Protein AF-A0A920HPA6-F1 (afdb_monomer_lite)

Radius of gyration: 23.69 Å; chains: 1; bounding box: 58×30×72 Å

Foldseek 3Di:
DVVPLVDDVVVVVVCVVPVPVVVVVVVVVVVVVVVQQVLQPQVNALVVLQVQLVQLCVQLSVCVVVVNPVSVVRSNVSNVVSVVVSCVVCVLQVHDVVCSRCVSPPPPDPPPPDDDPFADFAADALLVVLVLLLPWQEEEEEEAQLCVVLVQLLLVVLLVVLSVVSNHHYAYEYRQPGHRYGCPVVVSNVVSVNDPVRYDYLVVCQVVLLVGQEYEYQHDALQQACCLDPPPPQPRPVNHHNPNLNYQAYEYEEQDQAHDSSRDGGSSSRDPRYYYHHDRRNVSSVSNSVVSVD

pLDDT: mean 84.19, std 14.72, range [33.59, 97.94]

Sequence (294 aa):
MLVFVLIDPVFFNFLDNQPTLFLCIFIFTILVGLGFAYNWYGDMLAVISLLNSLSGIAAAFAGLLLLNNVLIVAGSLVGASGLILTVIMAKAMNRTIGNILFVGYASSSSSTASGKDQGEVKPINTEDAFLILENASSVLIVPGYGMAVAQAQHVVRELGELMEENGTNVKYGIHPVAGRMPGHMNVLLAEANVSYDLLLEPEDINPAMDTYDVAIVIGANDVVNPSATEEPGSPIYGMPIIEVHNAKTVFVLKRSMSSGFAGVQNPLFFKDNTRMLFGDAKESISGVVSEFKD

Structure (mmCIF, N/CA/C/O backbone):
data_AF-A0A920HPA6-F1
#
_entry.id   AF-A0A920HPA6-F1
#
loop_
_atom_site.group_PDB
_atom_site.id
_atom_site.type_symbol
_atom_site.label_atom_id
_atom_site.label_alt_id
_atom_site.label_comp_id
_atom_site.label_asym_id
_atom_site.label_entity_id
_atom_site.label_seq_id
_atom_site.pdbx_PDB_ins_code
_atom_site.Cartn_x
_atom_site.Cartn_y
_atom_site.Cartn_z
_atom_site.occupancy
_atom_site.B_iso_or_equiv
_atom_site.auth_seq_id
_atom_site.auth_comp_id
_atom_site.auth_asym_id
_atom_site.auth_atom_id
_atom_site.pdbx_PDB_model_num
ATOM 1 N N . MET A 1 1 ? 14.246 1.968 -31.110 1.00 47.62 1 MET A N 1
ATOM 2 C CA . MET A 1 1 ? 15.609 1.492 -30.778 1.00 47.62 1 MET A CA 1
ATOM 3 C C . MET A 1 1 ? 15.745 -0.038 -30.834 1.00 47.62 1 MET A C 1
ATOM 5 O O . MET A 1 1 ? 16.785 -0.509 -31.265 1.00 47.62 1 MET A O 1
ATOM 9 N N . LEU A 1 2 ? 14.694 -0.811 -30.510 1.00 33.59 2 LEU A N 1
ATOM 10 C CA . LEU A 1 2 ? 14.707 -2.290 -30.458 1.00 33.59 2 LEU A CA 1
ATOM 11 C C . LEU A 1 2 ? 14.808 -3.025 -31.819 1.00 33.59 2 LEU A C 1
ATOM 13 O O . LEU A 1 2 ? 15.142 -4.200 -31.844 1.00 33.59 2 LEU A O 1
ATOM 17 N N . VAL A 1 3 ? 14.578 -2.344 -32.949 1.00 38.62 3 VAL A N 1
ATOM 18 C CA . VAL A 1 3 ? 14.693 -2.932 -34.308 1.00 38.62 3 VAL A CA 1
ATOM 19 C C . VAL A 1 3 ? 15.967 -2.476 -35.043 1.00 38.62 3 VAL A C 1
ATOM 21 O O . VAL A 1 3 ? 16.320 -3.029 -36.075 1.00 38.62 3 VAL A O 1
ATOM 24 N N . PHE A 1 4 ? 16.710 -1.505 -34.499 1.00 44.12 4 PHE A N 1
ATOM 25 C CA . PHE A 1 4 ? 17.849 -0.892 -35.201 1.00 44.12 4 PHE A CA 1
ATOM 26 C C . PHE A 1 4 ? 19.221 -1.475 -34.832 1.00 44.12 4 PHE A C 1
ATOM 28 O O . PHE A 1 4 ? 20.170 -1.284 -35.578 1.00 44.12 4 PHE A O 1
ATOM 35 N N . VAL A 1 5 ? 19.340 -2.199 -33.715 1.00 46.28 5 VAL A N 1
ATOM 36 C CA . VAL A 1 5 ? 20.636 -2.718 -33.220 1.00 46.28 5 VAL A CA 1
ATOM 37 C C . VAL A 1 5 ? 20.946 -4.133 -33.737 1.00 46.28 5 VAL A C 1
ATOM 39 O O . VAL A 1 5 ? 22.062 -4.615 -33.594 1.00 46.28 5 VAL A O 1
ATOM 42 N N . LEU A 1 6 ? 20.000 -4.777 -34.433 1.00 44.66 6 LEU A N 1
ATOM 43 C CA . LEU A 1 6 ? 20.288 -5.967 -35.250 1.00 44.66 6 LEU A CA 1
ATOM 44 C C . LEU A 1 6 ? 20.877 -5.614 -36.629 1.00 44.66 6 LEU A C 1
ATOM 46 O O . LEU A 1 6 ? 21.139 -6.510 -37.429 1.00 44.66 6 LEU A O 1
ATOM 50 N N . ILE A 1 7 ? 21.084 -4.326 -36.920 1.00 49.97 7 ILE A N 1
ATOM 51 C CA . ILE A 1 7 ? 21.600 -3.858 -38.204 1.00 49.97 7 ILE A CA 1
ATOM 52 C C . ILE A 1 7 ? 23.111 -3.670 -38.085 1.00 49.97 7 ILE A C 1
ATOM 54 O O . ILE A 1 7 ? 23.584 -2.644 -37.612 1.00 49.97 7 ILE A O 1
ATOM 58 N N . ASP A 1 8 ? 23.811 -4.714 -38.522 1.00 52.56 8 ASP A N 1
ATOM 59 C CA . ASP A 1 8 ? 25.020 -4.677 -39.347 1.00 52.56 8 ASP A CA 1
ATOM 60 C C . ASP A 1 8 ? 26.207 -3.812 -38.841 1.00 52.56 8 ASP A C 1
ATOM 62 O O . ASP A 1 8 ? 26.084 -2.587 -38.752 1.00 52.56 8 ASP A O 1
ATOM 66 N N . PRO A 1 9 ? 27.415 -4.372 -38.595 1.00 56.62 9 PRO A N 1
ATOM 67 C CA . PRO A 1 9 ? 28.629 -3.587 -38.312 1.00 56.62 9 PRO A CA 1
ATOM 68 C C . PRO A 1 9 ? 28.898 -2.448 -39.320 1.00 56.62 9 PRO A C 1
ATOM 70 O O . PRO A 1 9 ? 29.608 -1.494 -39.003 1.00 56.62 9 PRO A O 1
ATOM 73 N N . VAL A 1 10 ? 28.292 -2.493 -40.509 1.00 57.16 10 VAL A N 1
ATOM 74 C CA . VAL A 1 10 ? 28.285 -1.414 -41.508 1.00 57.16 10 VAL A CA 1
ATOM 75 C C . VAL A 1 10 ? 27.611 -0.120 -41.012 1.00 57.16 10 VAL A C 1
ATOM 77 O O . VAL A 1 10 ? 28.114 0.966 -41.296 1.00 57.16 10 VAL A O 1
ATOM 80 N N . PHE A 1 11 ? 26.520 -0.186 -40.240 1.00 61.91 11 PHE A N 1
ATOM 81 C CA . PHE A 1 11 ? 25.804 1.009 -39.762 1.00 61.91 11 PHE A CA 1
ATOM 82 C C . PHE A 1 11 ? 26.586 1.764 -38.678 1.00 61.91 11 PHE A C 1
ATOM 84 O O . PHE A 1 11 ? 26.615 2.995 -38.665 1.00 61.91 11 PHE A O 1
ATOM 91 N N . PHE A 1 12 ? 27.287 1.035 -37.806 1.00 59.28 12 PHE A N 1
ATOM 92 C CA . PHE A 1 12 ? 28.142 1.638 -36.781 1.00 59.28 12 PHE A CA 1
ATOM 93 C C . PHE A 1 12 ? 29.362 2.334 -37.409 1.00 59.28 12 PHE A C 1
ATOM 95 O O . PHE A 1 12 ? 29.662 3.476 -37.072 1.00 59.28 12 PHE A O 1
ATOM 102 N N . ASN A 1 13 ? 29.992 1.700 -38.408 1.00 59.31 13 ASN A N 1
ATOM 103 C CA . ASN A 1 13 ? 31.077 2.306 -39.194 1.00 59.31 13 ASN A CA 1
ATOM 104 C C . ASN A 1 13 ? 30.614 3.521 -40.026 1.00 59.31 13 ASN A C 1
ATOM 106 O O . ASN A 1 13 ? 31.397 4.433 -40.292 1.00 59.31 13 ASN A O 1
ATOM 110 N N . PHE A 1 14 ? 29.346 3.557 -40.445 1.00 63.56 14 PHE A N 1
ATOM 111 C CA . PHE A 1 14 ? 28.762 4.707 -41.141 1.00 63.56 14 PHE A CA 1
ATOM 112 C C . PHE A 1 14 ? 28.548 5.909 -40.205 1.00 63.56 14 PHE A C 1
ATOM 114 O O . PHE A 1 14 ? 28.829 7.042 -40.594 1.00 63.56 14 PHE A O 1
ATOM 121 N N . LEU A 1 15 ? 28.099 5.670 -38.967 1.00 59.81 15 LEU A N 1
ATOM 122 C CA . LEU A 1 15 ? 27.922 6.712 -37.948 1.00 59.81 15 LEU A CA 1
ATOM 123 C C . LEU A 1 15 ? 29.251 7.303 -37.464 1.00 59.81 15 LEU A C 1
ATOM 125 O O . LEU A 1 15 ? 29.335 8.515 -37.278 1.00 59.81 15 LEU A O 1
ATOM 129 N N . ASP A 1 16 ? 30.286 6.475 -37.316 1.00 62.94 16 ASP A N 1
ATOM 130 C CA . ASP A 1 16 ? 31.625 6.917 -36.894 1.00 62.94 16 ASP A CA 1
ATOM 131 C C . ASP A 1 16 ? 32.267 7.872 -37.923 1.00 62.94 16 ASP A C 1
ATOM 133 O O . ASP A 1 16 ? 32.947 8.837 -37.579 1.00 62.94 16 ASP A O 1
ATOM 137 N N . ASN A 1 17 ? 31.943 7.686 -39.207 1.00 65.38 17 ASN A N 1
ATOM 138 C CA . ASN A 1 17 ? 32.372 8.568 -40.295 1.00 65.38 17 ASN A CA 1
ATOM 139 C C . ASN A 1 17 ? 31.532 9.858 -40.440 1.00 65.38 17 ASN A C 1
ATOM 141 O O . ASN A 1 17 ? 31.858 10.699 -41.279 1.00 65.38 17 ASN A O 1
ATOM 145 N N . GLN A 1 18 ? 30.451 10.034 -39.669 1.00 78.56 18 GLN A N 1
ATOM 146 C CA . GLN A 1 18 ? 29.544 11.192 -39.742 1.00 78.56 18 GLN A CA 1
ATOM 147 C C . GLN A 1 18 ? 29.205 11.720 -38.331 1.00 78.56 18 GLN A C 1
ATOM 149 O O . GLN A 1 18 ? 28.083 11.536 -37.843 1.00 78.56 18 GLN A O 1
ATOM 154 N N . PRO A 1 19 ? 30.138 12.433 -37.665 1.00 76.88 19 PRO A N 1
ATOM 155 C CA . PRO A 1 19 ? 29.980 12.866 -36.270 1.00 76.88 19 PRO A CA 1
ATOM 156 C C . PRO A 1 19 ? 28.791 13.816 -36.056 1.00 76.88 19 PRO A C 1
ATOM 158 O O . PRO A 1 19 ? 28.193 13.848 -34.981 1.00 76.88 19 PRO A O 1
ATOM 161 N N . THR A 1 20 ? 28.404 14.567 -37.089 1.00 82.50 20 THR A N 1
ATOM 162 C CA . THR A 1 20 ? 27.217 15.432 -37.079 1.00 82.50 20 THR A CA 1
ATOM 163 C C . THR A 1 20 ? 25.922 14.630 -36.969 1.00 82.50 20 THR A C 1
ATOM 165 O O . THR A 1 20 ? 25.042 15.000 -36.196 1.00 82.50 20 THR A O 1
ATOM 168 N N . LEU A 1 21 ? 25.811 13.506 -37.682 1.00 80.31 21 LEU A N 1
ATOM 169 C CA . LEU A 1 21 ? 24.621 12.655 -37.666 1.00 80.31 21 LEU A CA 1
ATOM 170 C C . LEU A 1 21 ? 24.483 11.919 -36.326 1.00 80.31 21 LEU A C 1
ATOM 172 O O . LEU A 1 21 ? 23.384 11.861 -35.771 1.00 80.31 21 LEU A O 1
ATOM 176 N N . PHE A 1 22 ? 25.600 11.452 -35.759 1.00 78.44 22 PHE A N 1
ATOM 177 C CA . PHE A 1 22 ? 25.640 10.905 -34.400 1.00 78.44 22 PHE A CA 1
ATOM 178 C C . PHE A 1 22 ? 25.151 11.926 -33.359 1.00 78.44 22 PHE A C 1
ATOM 180 O O . PHE A 1 22 ? 24.267 11.620 -32.556 1.00 78.44 22 PHE A O 1
ATOM 187 N N . LEU A 1 23 ? 25.662 13.161 -33.410 1.00 83.50 23 LEU A N 1
ATOM 188 C CA . LEU A 1 23 ? 25.281 14.226 -32.480 1.00 83.50 23 LEU A CA 1
ATOM 189 C C . LEU A 1 23 ? 23.800 14.620 -32.623 1.00 83.50 23 LEU A C 1
ATOM 191 O O . LEU A 1 23 ? 23.118 14.809 -31.615 1.00 83.50 23 LEU A O 1
ATOM 195 N N . CYS A 1 24 ? 23.265 14.667 -33.848 1.00 85.44 24 CYS A N 1
ATOM 196 C CA . CYS A 1 24 ? 21.837 14.893 -34.082 1.00 85.44 24 CYS A CA 1
ATOM 197 C C . CYS A 1 24 ? 20.960 13.794 -33.459 1.00 85.44 24 CYS A C 1
ATOM 199 O O . CYS A 1 24 ? 19.974 14.112 -32.794 1.00 85.44 24 CYS A O 1
ATOM 201 N N . ILE A 1 25 ? 21.319 12.516 -33.626 1.00 83.38 25 ILE A N 1
ATOM 202 C CA . ILE A 1 25 ? 20.582 11.387 -33.027 1.00 83.38 25 ILE A CA 1
ATOM 203 C C . ILE A 1 25 ? 20.666 11.426 -31.498 1.00 83.38 25 ILE A C 1
ATOM 205 O O . ILE A 1 25 ? 19.669 11.175 -30.816 1.00 83.38 25 ILE A O 1
ATOM 209 N N . PHE A 1 26 ? 21.833 11.766 -30.948 1.00 81.69 26 PHE A N 1
ATOM 210 C CA . PHE A 1 26 ? 22.033 11.874 -29.506 1.00 81.69 26 PHE A CA 1
ATOM 211 C C . PHE A 1 26 ? 21.138 12.959 -28.890 1.00 81.69 26 PHE A C 1
ATOM 213 O O . PHE A 1 26 ? 20.384 12.682 -27.956 1.00 81.69 26 PHE A O 1
ATOM 220 N N . ILE A 1 27 ? 21.138 14.165 -29.471 1.00 88.00 27 ILE A N 1
ATOM 221 C CA . ILE A 1 27 ? 20.269 15.267 -29.033 1.00 88.00 27 ILE A CA 1
ATOM 222 C C . ILE A 1 27 ? 18.794 14.886 -29.179 1.00 88.00 27 ILE A C 1
ATOM 224 O O . ILE A 1 27 ? 18.010 15.098 -28.255 1.00 88.00 27 ILE A O 1
ATOM 228 N N . PHE A 1 28 ? 18.410 14.282 -30.306 1.00 88.25 28 PHE A N 1
ATOM 229 C CA . PHE A 1 28 ? 17.039 13.828 -30.525 1.00 88.25 28 PHE A CA 1
ATOM 230 C C . PHE A 1 28 ? 16.593 12.815 -29.462 1.00 88.25 28 PHE A C 1
ATOM 232 O O . PHE A 1 28 ? 15.491 12.923 -28.932 1.00 88.25 28 PHE A O 1
ATOM 239 N N . THR A 1 29 ? 17.461 11.877 -29.082 1.00 84.94 29 THR A N 1
ATOM 240 C CA . THR A 1 29 ? 17.158 10.866 -28.057 1.00 84.94 29 THR A CA 1
ATOM 241 C C . THR A 1 29 ? 16.964 11.497 -26.678 1.00 84.94 29 THR A C 1
ATOM 243 O O . THR A 1 29 ? 16.032 11.127 -25.967 1.00 84.94 29 THR A O 1
ATOM 246 N N . ILE A 1 30 ? 17.786 12.490 -26.316 1.00 87.62 30 ILE A N 1
ATOM 247 C CA . ILE A 1 30 ? 17.612 13.252 -25.070 1.00 87.62 30 ILE A CA 1
ATOM 248 C C . ILE A 1 30 ? 16.274 13.996 -25.080 1.00 87.62 30 ILE A C 1
ATOM 250 O O . ILE A 1 30 ? 15.534 13.929 -24.102 1.00 87.62 30 ILE A O 1
ATOM 254 N N . LEU A 1 31 ? 15.933 14.667 -26.183 1.00 87.25 31 LEU A N 1
ATOM 255 C CA . LEU A 1 31 ? 14.666 15.392 -26.306 1.00 87.25 31 LEU A CA 1
ATOM 256 C C . LEU A 1 31 ? 13.456 14.459 -26.210 1.00 87.25 31 LEU A C 1
ATOM 258 O O . LEU A 1 31 ? 12.495 14.781 -25.516 1.00 87.25 31 LEU A O 1
ATOM 262 N N . VAL A 1 32 ? 13.515 13.287 -26.847 1.00 84.50 32 VAL A N 1
ATOM 263 C CA . VAL A 1 32 ? 12.477 12.254 -26.721 1.00 84.50 32 VAL A CA 1
ATOM 264 C C . VAL A 1 32 ? 12.379 11.757 -25.277 1.00 84.50 32 VAL A C 1
ATOM 266 O O . VAL A 1 32 ? 11.272 11.639 -24.760 1.00 84.50 32 VAL A O 1
ATOM 269 N N . GLY A 1 33 ? 13.507 11.520 -24.600 1.00 81.44 33 GLY A N 1
ATOM 270 C CA . GLY A 1 33 ? 13.530 11.109 -23.193 1.00 81.44 33 GLY A CA 1
ATOM 271 C C . GLY A 1 33 ? 12.920 12.153 -22.252 1.00 81.44 33 GLY A C 1
ATOM 272 O O . GLY A 1 33 ? 12.099 11.813 -21.403 1.00 81.44 33 GLY A O 1
ATOM 273 N N . LEU A 1 34 ? 13.254 13.432 -22.443 1.00 83.62 34 LEU A N 1
ATOM 274 C CA . LEU A 1 34 ? 12.671 14.542 -21.682 1.00 83.62 34 LEU A CA 1
ATOM 275 C C . LEU A 1 34 ? 11.173 14.707 -21.965 1.00 83.62 34 LEU A C 1
ATOM 277 O O . LEU A 1 34 ? 10.391 14.879 -21.032 1.00 83.62 34 LEU A O 1
ATOM 281 N N . GLY A 1 35 ? 10.760 14.607 -23.232 1.00 80.25 35 GLY A N 1
ATOM 282 C CA . GLY A 1 35 ? 9.349 14.645 -23.618 1.00 80.25 35 GLY A CA 1
ATOM 283 C C . GLY A 1 35 ? 8.550 13.488 -23.015 1.00 80.25 35 GLY A C 1
ATOM 284 O O . GLY A 1 35 ? 7.434 13.688 -22.538 1.00 80.25 35 GLY A O 1
ATOM 285 N N . PHE A 1 36 ? 9.136 12.291 -22.971 1.00 76.69 36 PHE A N 1
ATOM 286 C CA . PHE A 1 36 ? 8.528 11.122 -22.342 1.00 76.69 36 PHE A CA 1
ATOM 287 C C . PHE A 1 36 ? 8.371 11.304 -20.823 1.00 76.69 36 PHE A C 1
ATOM 289 O O . PHE A 1 36 ? 7.306 11.018 -20.282 1.00 76.69 36 PHE A O 1
ATOM 296 N N . ALA A 1 37 ? 9.385 11.847 -20.140 1.00 75.81 37 ALA A N 1
ATOM 297 C CA . ALA A 1 37 ? 9.337 12.090 -18.696 1.00 75.81 37 ALA A CA 1
ATOM 298 C C . ALA A 1 37 ? 8.350 13.204 -18.297 1.00 75.81 37 ALA A C 1
ATOM 300 O O . ALA A 1 37 ? 7.656 13.079 -17.290 1.00 75.81 37 ALA A O 1
ATOM 301 N N . TYR A 1 38 ? 8.261 14.283 -19.082 1.00 75.88 38 TYR A N 1
ATOM 302 C CA . TYR A 1 38 ? 7.411 15.436 -18.762 1.00 75.88 38 TYR A CA 1
ATOM 303 C C . TYR A 1 38 ? 5.910 15.103 -18.772 1.00 75.88 38 TYR A C 1
ATOM 305 O O . TYR A 1 38 ? 5.174 15.528 -17.884 1.00 75.88 38 TYR A O 1
ATOM 313 N N . ASN A 1 39 ? 5.451 14.310 -19.744 1.00 66.75 39 ASN A N 1
ATOM 314 C CA . ASN A 1 39 ? 4.025 14.003 -19.914 1.00 66.75 39 ASN A CA 1
ATOM 315 C C . ASN A 1 39 ? 3.464 13.019 -18.867 1.00 66.75 39 ASN A C 1
ATOM 317 O O . ASN A 1 39 ? 2.260 12.775 -18.849 1.00 66.75 39 ASN A O 1
ATOM 321 N N . TRP A 1 40 ? 4.307 12.456 -17.991 1.00 66.81 40 TRP A N 1
ATOM 322 C CA . TRP A 1 40 ? 3.947 11.327 -17.124 1.00 66.81 40 TRP A CA 1
ATOM 323 C C . TRP A 1 40 ? 3.869 11.611 -15.622 1.00 66.81 40 TRP A C 1
ATOM 325 O O . TRP A 1 40 ? 3.932 10.688 -14.810 1.00 66.81 40 TRP A O 1
ATOM 335 N N . TYR A 1 41 ? 3.675 12.874 -15.234 1.00 58.50 41 TYR A N 1
ATOM 336 C CA . TYR A 1 41 ? 3.600 13.294 -13.827 1.00 58.50 41 TYR A CA 1
ATOM 337 C C . TYR A 1 41 ? 2.518 12.558 -13.003 1.00 58.50 41 TYR A C 1
ATOM 339 O O . TYR A 1 41 ? 2.652 12.427 -11.789 1.00 58.50 41 TYR A O 1
ATOM 347 N N . GLY A 1 42 ? 1.477 12.032 -13.661 1.00 58.25 42 GLY A N 1
ATOM 348 C CA . GLY A 1 42 ? 0.493 11.134 -13.056 1.00 58.25 42 GLY A CA 1
ATOM 349 C C . GLY A 1 42 ? 1.109 9.783 -12.675 1.00 58.25 42 GLY A C 1
ATOM 350 O O . GLY A 1 42 ? 1.367 9.518 -11.509 1.00 58.25 42 GLY A O 1
ATOM 351 N N . ASP A 1 43 ? 1.370 8.892 -13.629 1.00 67.44 43 ASP A N 1
ATOM 352 C CA . ASP A 1 43 ? 1.755 7.498 -13.329 1.00 67.44 43 ASP A CA 1
ATOM 353 C C . ASP A 1 43 ? 3.258 7.305 -13.075 1.00 67.44 43 ASP A C 1
ATOM 355 O O . ASP A 1 43 ? 3.888 6.379 -13.596 1.00 67.44 43 ASP A O 1
ATOM 359 N N . MET A 1 44 ? 3.847 8.184 -12.262 1.00 72.06 44 MET A N 1
ATOM 360 C CA . MET A 1 44 ? 5.294 8.265 -12.044 1.00 72.06 44 MET A CA 1
ATOM 361 C C . MET A 1 44 ? 5.909 6.923 -11.605 1.00 72.06 44 MET A C 1
ATOM 363 O O . MET A 1 44 ? 6.999 6.569 -12.040 1.00 72.06 44 MET A O 1
ATOM 367 N N . LEU A 1 45 ? 5.189 6.128 -10.807 1.00 71.06 45 LEU A N 1
ATOM 368 C CA . LEU A 1 45 ? 5.640 4.822 -10.314 1.00 71.06 45 LEU A CA 1
ATOM 369 C C . LEU A 1 45 ? 5.908 3.816 -11.438 1.00 71.06 45 LEU A C 1
ATOM 371 O O . LEU A 1 45 ? 6.961 3.176 -11.472 1.00 71.06 45 LEU A O 1
ATOM 375 N N . ALA A 1 46 ? 4.948 3.661 -12.347 1.00 75.25 46 ALA A N 1
ATOM 376 C CA . ALA A 1 46 ? 5.061 2.683 -13.418 1.00 75.25 46 ALA A CA 1
ATOM 377 C C . ALA A 1 46 ? 6.111 3.119 -14.452 1.00 75.25 46 ALA A C 1
ATOM 379 O O . ALA A 1 46 ? 6.837 2.280 -14.984 1.00 75.25 46 ALA A O 1
ATOM 380 N N . VAL A 1 47 ? 6.268 4.432 -14.665 1.00 79.50 47 VAL A N 1
ATOM 381 C CA . VAL A 1 47 ? 7.334 4.984 -15.512 1.00 79.50 47 VAL A CA 1
ATOM 382 C C . VAL A 1 47 ? 8.715 4.768 -14.913 1.00 79.50 47 VAL A C 1
ATOM 384 O O . VAL A 1 47 ? 9.618 4.373 -15.645 1.00 79.50 47 VAL A O 1
ATOM 387 N N . ILE A 1 48 ? 8.897 4.961 -13.604 1.00 82.88 48 ILE A N 1
ATOM 388 C CA . ILE A 1 48 ? 10.179 4.680 -12.937 1.00 82.88 48 ILE A CA 1
ATOM 389 C C . ILE A 1 48 ? 10.572 3.213 -13.138 1.00 82.88 48 ILE A C 1
ATOM 391 O O . ILE A 1 48 ? 11.698 2.926 -13.544 1.00 82.88 48 ILE A O 1
ATOM 395 N N . SER A 1 49 ? 9.638 2.288 -12.906 1.00 85.56 49 SER A N 1
ATOM 396 C CA . SER A 1 49 ? 9.875 0.852 -13.094 1.00 85.56 49 SER A CA 1
ATOM 397 C C . SER A 1 49 ? 10.221 0.507 -14.552 1.00 85.56 49 SER A C 1
ATOM 399 O O . SER A 1 49 ? 11.169 -0.239 -14.815 1.00 85.56 49 SER A O 1
ATOM 401 N N . LEU A 1 50 ? 9.518 1.110 -15.515 1.00 86.81 50 LEU A N 1
ATOM 402 C CA . LEU A 1 50 ? 9.788 0.913 -16.936 1.00 86.81 50 LEU A CA 1
ATOM 403 C C . LEU A 1 50 ? 11.152 1.482 -17.358 1.00 86.81 50 LEU A C 1
ATOM 405 O O . LEU A 1 50 ? 11.905 0.809 -18.060 1.00 86.81 50 LEU A O 1
ATOM 409 N N . LEU A 1 51 ? 11.493 2.702 -16.935 1.00 88.06 51 LEU A N 1
ATOM 410 C CA . LEU A 1 51 ? 12.787 3.324 -17.230 1.00 88.06 51 LEU A CA 1
ATOM 411 C C . LEU A 1 51 ? 13.939 2.532 -16.598 1.00 88.06 51 LEU A C 1
ATOM 413 O O . LEU A 1 51 ? 14.986 2.375 -17.227 1.00 88.06 51 LEU A O 1
ATOM 417 N N . ASN A 1 52 ? 13.731 1.964 -15.407 1.00 89.81 52 ASN A N 1
ATOM 418 C CA . ASN A 1 52 ? 14.685 1.054 -14.778 1.00 89.81 52 ASN A CA 1
ATOM 419 C C . ASN A 1 52 ? 14.912 -0.212 -15.626 1.00 89.81 52 ASN A C 1
ATOM 421 O O . ASN A 1 52 ? 16.052 -0.610 -15.866 1.00 89.81 52 ASN A O 1
ATOM 425 N N . SER A 1 53 ? 13.843 -0.802 -16.167 1.00 91.69 53 SER A N 1
ATOM 426 C CA . SER A 1 53 ? 13.971 -1.922 -17.104 1.00 91.69 53 SER A CA 1
ATOM 427 C C . SER A 1 53 ? 14.723 -1.540 -18.386 1.00 91.69 53 SER A C 1
ATOM 429 O O . SER A 1 53 ? 15.644 -2.245 -18.804 1.00 91.69 53 SER A O 1
ATOM 431 N N . LEU A 1 54 ? 14.379 -0.400 -18.994 1.00 90.50 54 LEU A N 1
ATOM 432 C CA . LEU A 1 54 ? 15.026 0.084 -20.216 1.00 90.50 54 LEU A CA 1
ATOM 433 C C . LEU A 1 54 ? 16.517 0.376 -20.004 1.00 90.50 54 LEU A C 1
ATOM 435 O O . LEU A 1 54 ? 17.317 0.089 -20.893 1.00 90.50 54 LEU A O 1
ATOM 439 N N . SER A 1 55 ? 16.900 0.874 -18.824 1.00 91.62 55 SER A N 1
ATOM 440 C CA . SER A 1 55 ? 18.301 1.028 -18.414 1.00 91.62 55 SER A CA 1
ATOM 441 C C . SER A 1 55 ? 19.038 -0.316 -18.393 1.00 91.62 55 SER A C 1
ATOM 443 O O . SER A 1 55 ? 20.110 -0.443 -18.985 1.00 91.62 55 SER A O 1
ATOM 445 N N . GLY A 1 56 ? 18.433 -1.354 -17.801 1.00 92.38 56 GLY A N 1
ATOM 446 C CA . GLY A 1 56 ? 18.998 -2.708 -17.793 1.00 92.38 56 GLY A CA 1
ATOM 447 C C . GLY A 1 56 ? 19.169 -3.288 -19.200 1.00 92.38 56 GLY A C 1
ATOM 448 O O . GLY A 1 56 ? 20.240 -3.784 -19.550 1.00 92.38 56 GLY A O 1
ATOM 449 N N . ILE A 1 57 ? 18.150 -3.149 -20.051 1.00 91.75 57 ILE A N 1
ATOM 450 C CA . ILE A 1 57 ? 18.211 -3.584 -21.454 1.00 91.75 57 ILE A CA 1
ATOM 451 C C . ILE A 1 57 ? 19.320 -2.831 -22.208 1.00 91.75 57 ILE A C 1
ATOM 453 O O . ILE A 1 57 ? 20.104 -3.451 -22.927 1.00 91.75 57 ILE A O 1
ATOM 457 N N . ALA A 1 58 ? 19.438 -1.512 -22.019 1.00 89.75 58 ALA A N 1
ATOM 458 C CA . ALA A 1 58 ? 20.500 -0.710 -22.626 1.00 89.75 58 ALA A CA 1
ATOM 459 C C . ALA A 1 58 ? 21.898 -1.149 -22.156 1.00 89.75 58 ALA A C 1
ATOM 461 O O . ALA A 1 58 ? 22.806 -1.275 -22.980 1.00 89.75 58 ALA A O 1
ATOM 462 N N . ALA A 1 59 ? 22.062 -1.455 -20.865 1.00 89.81 59 ALA A N 1
ATOM 463 C CA . ALA A 1 59 ? 23.300 -2.008 -20.325 1.00 89.81 59 ALA A CA 1
ATOM 464 C C . ALA A 1 59 ? 23.627 -3.375 -20.947 1.00 89.81 59 ALA A C 1
ATOM 466 O O . ALA A 1 59 ? 24.765 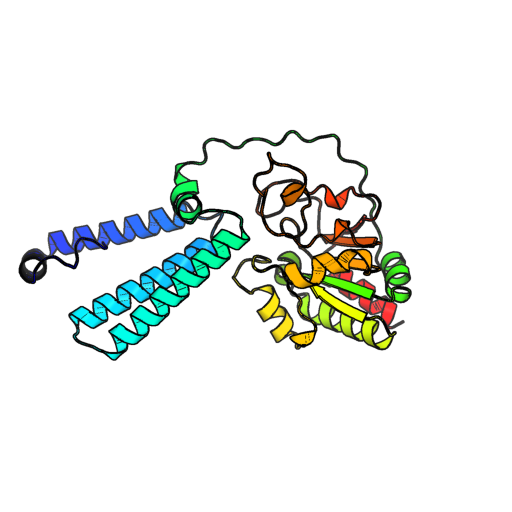-3.597 -21.353 1.00 89.81 59 ALA A O 1
ATOM 467 N N . ALA A 1 60 ? 22.639 -4.258 -21.123 1.00 90.81 60 ALA A N 1
ATOM 468 C CA . ALA A 1 60 ? 22.846 -5.551 -21.774 1.00 90.81 60 ALA A CA 1
ATOM 469 C C . ALA A 1 60 ? 23.346 -5.394 -23.222 1.00 90.81 60 ALA A C 1
ATOM 471 O O . ALA A 1 60 ? 24.270 -6.094 -23.640 1.00 90.81 60 ALA A O 1
ATOM 472 N N . PHE A 1 61 ? 22.792 -4.432 -23.970 1.00 85.56 61 PHE A N 1
ATOM 473 C CA . PHE A 1 61 ? 23.252 -4.103 -25.323 1.00 85.56 61 PHE A CA 1
ATOM 474 C C . PHE A 1 61 ? 24.661 -3.506 -25.346 1.00 85.56 61 PHE A C 1
ATOM 476 O O . PHE A 1 61 ? 25.469 -3.892 -26.190 1.00 85.56 61 PHE A O 1
ATOM 483 N N . ALA A 1 62 ? 24.993 -2.616 -24.408 1.00 85.12 62 ALA A N 1
ATOM 484 C CA . ALA A 1 62 ? 26.364 -2.133 -24.248 1.00 85.12 62 ALA A CA 1
ATOM 485 C C . ALA A 1 62 ? 27.328 -3.292 -23.933 1.00 85.12 62 ALA A C 1
ATOM 487 O O . ALA A 1 62 ? 28.435 -3.341 -24.463 1.00 85.12 62 ALA A O 1
ATOM 488 N N . GLY A 1 63 ? 26.884 -4.269 -23.138 1.00 88.38 63 GLY A N 1
ATOM 489 C CA . GLY A 1 63 ? 27.620 -5.501 -22.864 1.00 88.38 63 GLY A CA 1
ATOM 490 C C . GLY A 1 63 ? 27.879 -6.339 -24.113 1.00 88.38 63 GLY A C 1
ATOM 491 O O . GLY A 1 63 ? 28.999 -6.810 -24.290 1.00 88.38 63 GLY A O 1
ATOM 492 N N . LEU A 1 64 ? 26.889 -6.479 -25.000 1.00 87.50 64 LEU A N 1
ATOM 493 C CA . LEU A 1 64 ? 27.052 -7.169 -26.286 1.00 87.50 64 LEU A CA 1
ATOM 494 C C . LEU A 1 64 ? 28.067 -6.457 -27.191 1.00 87.50 64 LEU A C 1
ATOM 496 O O . LEU A 1 64 ? 28.922 -7.118 -27.772 1.00 87.50 64 LEU A O 1
ATOM 500 N N . LEU A 1 65 ? 28.012 -5.122 -27.266 1.00 82.69 65 LEU A N 1
ATOM 501 C CA . LEU A 1 65 ? 28.956 -4.313 -28.051 1.00 82.69 65 LEU A CA 1
ATOM 502 C C . LEU A 1 65 ? 30.394 -4.411 -27.526 1.00 82.69 65 LEU A C 1
ATOM 504 O O . LEU A 1 65 ? 31.336 -4.480 -28.309 1.00 82.69 65 LEU A O 1
ATOM 508 N N . LEU A 1 66 ? 30.562 -4.430 -26.203 1.00 86.31 66 LEU A N 1
ATOM 509 C CA . LEU A 1 66 ? 31.866 -4.523 -25.543 1.00 86.31 66 LEU A CA 1
ATOM 510 C C . LEU A 1 66 ? 32.354 -5.968 -25.361 1.00 86.31 66 LEU A C 1
ATOM 512 O O . LEU A 1 66 ? 33.423 -6.170 -24.787 1.00 86.31 66 LEU A O 1
ATOM 516 N N . LEU A 1 67 ? 31.570 -6.964 -25.793 1.00 89.38 67 LEU A N 1
ATOM 517 C CA . LEU A 1 67 ? 31.810 -8.390 -25.538 1.00 89.38 67 LEU A CA 1
ATOM 518 C C . LEU A 1 67 ? 32.053 -8.693 -24.041 1.00 89.38 67 LEU A C 1
ATOM 520 O O . LEU A 1 67 ? 32.860 -9.549 -23.679 1.00 89.38 67 LEU A O 1
ATOM 524 N N . ASN A 1 68 ? 31.354 -7.975 -23.155 1.00 91.88 68 ASN A N 1
ATOM 525 C CA . ASN A 1 68 ? 31.485 -8.095 -21.706 1.00 91.88 68 ASN A CA 1
ATOM 526 C C . ASN A 1 68 ? 30.324 -8.904 -21.113 1.00 91.88 68 ASN A C 1
ATOM 528 O O . ASN A 1 68 ? 29.229 -8.384 -20.887 1.00 91.88 68 ASN A O 1
ATOM 532 N N . ASN A 1 69 ? 30.599 -10.168 -20.784 1.00 91.75 69 ASN A N 1
ATOM 533 C CA . ASN A 1 69 ? 29.612 -11.100 -20.234 1.00 91.75 69 ASN A CA 1
ATOM 534 C C . ASN A 1 69 ? 28.972 -10.621 -18.923 1.00 91.75 69 ASN A C 1
ATOM 536 O O . ASN A 1 69 ? 27.782 -10.843 -18.720 1.00 91.75 69 ASN A O 1
ATOM 540 N N . VAL A 1 70 ? 29.721 -9.942 -18.046 1.00 95.19 70 VAL A N 1
ATOM 541 C CA . VAL A 1 70 ? 29.179 -9.434 -16.773 1.00 95.19 70 VAL A CA 1
ATOM 542 C C . VAL A 1 70 ? 28.112 -8.380 -17.043 1.00 95.19 70 VAL A C 1
ATOM 544 O O . VAL A 1 70 ? 27.042 -8.418 -16.442 1.00 95.19 70 VAL A O 1
ATOM 547 N N . LEU A 1 71 ? 28.373 -7.477 -17.988 1.00 91.06 71 LEU A N 1
ATOM 548 C CA . LEU A 1 71 ? 27.447 -6.405 -18.338 1.00 91.06 71 LEU A CA 1
ATOM 549 C C . LEU A 1 71 ? 26.197 -6.937 -19.063 1.00 91.06 71 LEU A C 1
ATOM 551 O O . LEU A 1 71 ? 25.094 -6.456 -18.810 1.00 91.06 71 LEU A O 1
ATOM 555 N N . ILE A 1 72 ? 26.348 -7.979 -19.890 1.00 91.12 72 ILE A N 1
ATOM 556 C CA . ILE A 1 72 ? 25.222 -8.685 -20.529 1.00 91.12 72 ILE A CA 1
ATOM 557 C C . ILE A 1 72 ? 24.321 -9.330 -19.469 1.00 91.12 72 ILE A C 1
ATOM 559 O O . ILE A 1 72 ? 23.103 -9.135 -19.478 1.00 91.12 72 ILE A O 1
ATOM 563 N N . VAL A 1 73 ? 24.910 -10.091 -18.543 1.00 95.06 73 VAL A N 1
ATOM 564 C CA . VAL A 1 73 ? 24.160 -10.818 -17.508 1.00 95.06 73 VAL A CA 1
ATOM 565 C C . VAL A 1 73 ? 23.506 -9.847 -16.523 1.00 95.06 73 VAL A C 1
ATOM 567 O O . VAL A 1 73 ? 22.310 -9.954 -16.268 1.00 95.06 73 VAL A O 1
ATOM 570 N N . ALA A 1 74 ? 24.242 -8.855 -16.019 1.00 95.00 74 ALA A N 1
ATOM 571 C CA . ALA A 1 74 ? 23.693 -7.862 -15.098 1.00 95.00 74 ALA A CA 1
ATOM 572 C C . ALA A 1 74 ? 22.590 -7.016 -15.758 1.00 95.00 74 ALA A C 1
ATOM 574 O O . ALA A 1 74 ? 21.520 -6.838 -15.178 1.00 95.00 74 ALA A O 1
ATOM 575 N N . GLY A 1 75 ? 22.813 -6.542 -16.989 1.00 93.81 75 GLY A N 1
ATOM 576 C CA . GLY A 1 75 ? 21.829 -5.748 -17.722 1.00 93.81 75 GLY A CA 1
ATOM 577 C C . GLY A 1 75 ? 20.549 -6.527 -18.028 1.00 93.81 75 GLY A C 1
ATOM 578 O O . GLY A 1 75 ? 19.450 -6.031 -17.785 1.00 93.81 75 GLY A O 1
ATOM 579 N N . SER A 1 76 ? 20.672 -7.773 -18.496 1.00 93.75 76 SER A N 1
ATOM 580 C CA . SER A 1 76 ? 19.505 -8.618 -18.788 1.00 93.75 76 SER A CA 1
ATOM 581 C C . SER A 1 76 ? 18.695 -8.946 -17.531 1.00 93.75 76 SER A C 1
ATOM 583 O O . SER A 1 76 ? 17.466 -8.903 -17.582 1.00 93.75 76 SER A O 1
ATOM 585 N N . LEU A 1 77 ? 19.355 -9.180 -16.391 1.00 95.19 77 LEU A N 1
ATOM 586 C CA . LEU A 1 77 ? 18.696 -9.419 -15.106 1.00 95.19 77 LEU A CA 1
ATOM 587 C C . LEU A 1 77 ? 17.928 -8.185 -14.607 1.00 95.19 77 LEU A C 1
ATOM 589 O O . LEU A 1 77 ? 16.756 -8.299 -14.242 1.00 95.19 77 LEU A O 1
ATOM 593 N N . VAL A 1 78 ? 18.546 -6.999 -14.647 1.00 94.38 78 VAL A N 1
ATOM 594 C CA . VAL A 1 78 ? 17.879 -5.733 -14.285 1.00 94.38 78 VAL A CA 1
ATOM 595 C C . VAL A 1 78 ? 16.718 -5.436 -15.238 1.00 94.38 78 VAL A C 1
ATOM 597 O O . VAL A 1 78 ? 15.624 -5.083 -14.796 1.00 94.38 78 VAL A O 1
ATOM 600 N N . GLY A 1 79 ? 16.926 -5.640 -16.542 1.00 93.00 79 GLY A N 1
ATOM 601 C CA . GLY A 1 79 ? 15.913 -5.435 -17.572 1.00 93.00 79 GLY A CA 1
ATOM 602 C C . GLY A 1 79 ? 14.683 -6.317 -17.366 1.00 93.00 79 GLY A C 1
ATOM 603 O O . GLY A 1 79 ? 13.561 -5.809 -17.321 1.00 93.00 79 GLY A O 1
ATOM 604 N N . ALA A 1 80 ? 14.886 -7.623 -17.178 1.00 93.06 80 ALA A N 1
ATOM 605 C CA . ALA A 1 80 ? 13.807 -8.579 -16.943 1.00 93.06 80 ALA A CA 1
ATOM 606 C C . ALA A 1 80 ? 13.053 -8.283 -15.636 1.00 93.06 80 ALA A C 1
ATOM 608 O O . ALA A 1 80 ? 11.824 -8.225 -15.641 1.00 93.06 80 ALA A O 1
ATOM 609 N N . SER A 1 81 ? 13.779 -8.026 -14.542 1.00 92.00 81 SER A N 1
ATOM 610 C CA . SER A 1 81 ? 13.185 -7.707 -13.237 1.00 92.00 81 SER A CA 1
ATOM 611 C C . SER A 1 81 ? 12.311 -6.449 -13.291 1.00 92.00 81 SER A C 1
ATOM 613 O O . SER A 1 81 ? 11.156 -6.475 -12.866 1.00 92.00 81 SER A O 1
ATOM 615 N N . GLY A 1 82 ? 12.805 -5.368 -13.907 1.00 89.06 82 GLY A N 1
ATOM 616 C CA . GLY A 1 82 ? 12.032 -4.134 -14.058 1.00 89.06 82 GLY A CA 1
ATOM 617 C C . GLY A 1 82 ? 10.776 -4.309 -14.921 1.00 89.06 82 GLY A C 1
ATOM 618 O O . GLY A 1 82 ? 9.736 -3.724 -14.622 1.00 89.06 82 GLY A O 1
ATOM 619 N N . LEU A 1 83 ? 10.823 -5.141 -15.969 1.00 88.25 83 LEU A N 1
ATOM 620 C CA . LEU A 1 83 ? 9.642 -5.436 -16.791 1.00 88.25 83 LEU A CA 1
ATOM 621 C C . LEU A 1 83 ? 8.586 -6.209 -15.996 1.00 88.25 83 LEU A C 1
ATOM 623 O O . LEU A 1 83 ? 7.412 -5.845 -16.040 1.00 88.25 83 LEU A O 1
ATOM 627 N N . ILE A 1 84 ? 9.001 -7.229 -15.239 1.00 89.50 84 ILE A N 1
ATOM 628 C CA . ILE A 1 84 ? 8.104 -8.008 -14.374 1.00 89.50 84 ILE A CA 1
ATOM 629 C C . ILE A 1 84 ? 7.453 -7.096 -13.332 1.00 89.50 84 ILE A C 1
ATOM 631 O O . ILE A 1 84 ? 6.231 -7.111 -13.185 1.00 89.50 84 ILE A O 1
ATOM 635 N N . LEU A 1 85 ? 8.241 -6.248 -12.665 1.00 86.94 85 LEU A N 1
ATOM 636 C CA . LEU A 1 85 ? 7.725 -5.289 -11.690 1.00 86.94 85 LEU A CA 1
ATOM 637 C C . LEU A 1 85 ? 6.703 -4.337 -12.327 1.00 86.94 85 LEU A C 1
ATOM 639 O O . LEU A 1 85 ? 5.625 -4.128 -11.776 1.00 86.94 85 LEU A O 1
ATOM 643 N N . THR A 1 86 ? 6.986 -3.840 -13.534 1.00 85.75 86 THR A N 1
ATOM 644 C CA . THR A 1 86 ? 6.065 -2.969 -14.282 1.00 85.75 86 THR A CA 1
ATOM 645 C C . THR A 1 86 ? 4.736 -3.671 -14.578 1.00 85.75 86 THR A C 1
ATOM 647 O O . THR A 1 86 ? 3.679 -3.059 -14.436 1.00 85.75 86 THR A O 1
ATOM 650 N N . VAL A 1 87 ? 4.761 -4.959 -14.945 1.00 84.94 87 VAL A N 1
ATOM 651 C CA . VAL A 1 87 ? 3.547 -5.767 -15.174 1.00 84.94 87 VAL A CA 1
ATOM 652 C C . VAL A 1 87 ? 2.742 -5.931 -13.883 1.00 84.94 87 VAL A C 1
ATOM 654 O O . VAL A 1 87 ? 1.526 -5.747 -13.902 1.00 84.94 87 VAL A O 1
ATOM 657 N N . ILE A 1 88 ? 3.405 -6.253 -12.768 1.00 84.44 88 ILE A N 1
ATOM 658 C CA . ILE A 1 88 ? 2.748 -6.440 -11.466 1.00 84.44 88 ILE A CA 1
ATOM 659 C C . ILE A 1 88 ? 2.066 -5.142 -11.025 1.00 84.44 88 ILE A C 1
ATOM 661 O O . ILE A 1 88 ? 0.899 -5.159 -10.641 1.00 84.44 88 ILE A O 1
ATOM 665 N N . MET A 1 89 ? 2.749 -4.003 -11.156 1.00 82.75 89 MET A N 1
ATOM 666 C CA . MET A 1 89 ? 2.187 -2.691 -10.822 1.00 82.75 89 MET A CA 1
ATOM 667 C C . MET A 1 89 ? 1.010 -2.319 -11.722 1.00 82.75 89 MET A C 1
ATOM 669 O O . MET A 1 89 ? -0.010 -1.846 -11.232 1.00 82.75 89 MET A O 1
ATOM 673 N N . ALA A 1 90 ? 1.127 -2.564 -13.030 1.00 80.25 90 ALA A N 1
ATOM 674 C CA . ALA A 1 90 ? 0.055 -2.306 -13.983 1.00 80.25 90 ALA A CA 1
ATOM 675 C C . ALA A 1 90 ? -1.203 -3.121 -13.632 1.00 80.25 90 ALA A C 1
ATOM 677 O O . ALA A 1 90 ? -2.301 -2.568 -13.545 1.00 80.25 90 ALA A O 1
ATOM 678 N N . LYS A 1 91 ? -1.024 -4.412 -13.321 1.00 80.56 91 LYS A N 1
ATOM 679 C CA . LYS A 1 91 ? -2.101 -5.298 -12.864 1.00 80.56 91 LYS A CA 1
ATOM 680 C C . LYS A 1 91 ? -2.717 -4.815 -11.547 1.00 80.56 91 LYS A C 1
ATOM 682 O O . LYS A 1 91 ? -3.937 -4.766 -11.443 1.00 80.56 91 LYS A O 1
ATOM 687 N N . ALA A 1 92 ? -1.900 -4.402 -10.579 1.00 74.62 92 ALA A N 1
ATOM 688 C CA . ALA A 1 92 ? -2.371 -3.891 -9.291 1.00 74.62 92 ALA A CA 1
ATOM 689 C C . ALA A 1 92 ? -3.122 -2.548 -9.399 1.00 74.62 92 ALA A C 1
ATOM 691 O O . ALA A 1 92 ? -3.921 -2.231 -8.527 1.00 74.62 92 ALA A O 1
ATOM 692 N N . MET A 1 93 ? -2.899 -1.773 -10.466 1.00 73.75 93 MET A N 1
ATOM 693 C CA . MET A 1 93 ? -3.655 -0.551 -10.786 1.00 73.75 93 MET A CA 1
ATOM 694 C C . MET A 1 93 ? -4.856 -0.807 -11.715 1.00 73.75 93 MET A C 1
ATOM 696 O O . MET A 1 93 ? -5.491 0.151 -12.148 1.00 73.75 93 MET A O 1
ATOM 700 N N . ASN A 1 94 ? -5.124 -2.065 -12.086 1.00 71.88 94 ASN A N 1
ATOM 701 C CA . ASN A 1 94 ? -6.060 -2.465 -13.143 1.00 71.88 94 ASN A CA 1
ATOM 702 C C . ASN A 1 94 ? -5.895 -1.683 -14.465 1.00 71.88 94 ASN A C 1
ATOM 704 O O . ASN A 1 94 ? -6.857 -1.262 -15.109 1.00 71.88 94 ASN A O 1
ATOM 708 N N . ARG A 1 95 ? -4.646 -1.456 -14.887 1.00 75.62 95 ARG A N 1
ATOM 709 C CA . ARG A 1 95 ? -4.311 -0.747 -16.132 1.00 75.62 95 ARG A CA 1
ATOM 710 C C . ARG A 1 95 ? -3.350 -1.574 -16.975 1.00 75.62 95 ARG A C 1
ATOM 712 O O . ARG A 1 95 ? -2.522 -2.316 -16.463 1.00 75.62 95 ARG A O 1
ATOM 719 N N . THR A 1 96 ? -3.438 -1.450 -18.297 1.00 79.06 96 THR A N 1
ATOM 720 C CA . THR A 1 96 ? -2.491 -2.108 -19.212 1.00 79.06 96 THR A CA 1
ATOM 721 C C . THR A 1 96 ? -1.218 -1.275 -19.366 1.00 79.06 96 THR A C 1
ATOM 723 O O . THR A 1 96 ? -1.252 -0.050 -19.239 1.00 79.06 96 THR A O 1
ATOM 726 N N . ILE A 1 97 ? -0.094 -1.914 -19.717 1.00 74.75 97 ILE A N 1
ATOM 727 C CA . ILE A 1 97 ? 1.167 -1.206 -20.015 1.00 74.75 97 ILE A CA 1
ATOM 728 C C . ILE A 1 97 ? 0.969 -0.197 -21.153 1.00 74.75 97 ILE A C 1
ATOM 730 O O . ILE A 1 97 ? 1.503 0.900 -21.089 1.00 74.75 97 ILE A O 1
ATOM 734 N N . GLY A 1 98 ? 0.156 -0.532 -22.162 1.00 72.75 98 GLY A N 1
ATOM 735 C CA . GLY A 1 98 ? -0.191 0.393 -23.243 1.00 72.75 98 GLY A CA 1
ATOM 736 C C . GLY A 1 98 ? -0.902 1.645 -22.729 1.00 72.75 98 GLY A C 1
ATOM 737 O O . GLY A 1 98 ? -0.506 2.755 -23.066 1.00 72.75 98 GLY A O 1
ATOM 738 N N . ASN A 1 99 ? -1.883 1.493 -21.836 1.00 71.31 99 ASN A N 1
ATOM 739 C CA . ASN A 1 99 ? -2.538 2.643 -21.215 1.00 71.31 99 ASN A CA 1
ATOM 740 C C . ASN A 1 99 ? -1.536 3.447 -20.375 1.00 71.31 99 ASN A C 1
ATOM 742 O O . ASN A 1 99 ? -1.491 4.665 -20.467 1.00 71.31 99 ASN A O 1
ATOM 746 N N . ILE A 1 100 ? -0.668 2.788 -19.614 1.00 70.69 100 ILE A N 1
ATOM 747 C CA . ILE A 1 100 ? 0.391 3.458 -18.848 1.00 70.69 100 ILE A CA 1
ATOM 748 C C . ILE A 1 100 ? 1.438 4.122 -19.753 1.00 70.69 100 ILE A C 1
ATOM 750 O O . ILE A 1 100 ? 2.104 5.021 -19.285 1.00 70.69 100 ILE A O 1
ATOM 754 N N . LEU A 1 101 ? 1.592 3.726 -21.018 1.00 69.75 101 LEU A N 1
ATOM 755 C CA . LEU A 1 101 ? 2.555 4.294 -21.973 1.00 69.75 101 LEU A CA 1
ATOM 756 C C . LEU A 1 101 ? 1.980 5.368 -22.895 1.00 69.75 101 LEU A C 1
ATOM 758 O O . LEU A 1 101 ? 2.750 6.090 -23.528 1.00 69.75 101 LEU A O 1
ATOM 762 N N . PHE A 1 102 ? 0.652 5.460 -23.008 1.00 68.38 102 PHE A N 1
ATOM 763 C CA . PHE A 1 102 ? -0.022 6.375 -23.938 1.00 68.38 102 PHE A CA 1
ATOM 764 C C . PHE A 1 102 ? -1.104 7.254 -23.294 1.00 68.38 102 PHE A C 1
ATOM 766 O O . PHE A 1 102 ? -1.659 8.112 -23.975 1.00 68.38 102 PHE A O 1
ATOM 773 N N . VAL A 1 103 ? -1.385 7.127 -21.991 1.00 60.28 103 VAL A N 1
ATOM 774 C CA . VAL A 1 103 ? -2.397 7.960 -21.307 1.00 60.28 103 VAL A CA 1
ATOM 775 C C . VAL A 1 103 ? -2.077 9.457 -21.348 1.00 60.28 103 VAL A C 1
ATOM 777 O O . VAL A 1 103 ? -3.004 10.236 -21.549 1.00 60.28 103 VAL A O 1
ATOM 780 N N . GLY A 1 104 ? -0.802 9.868 -21.314 1.00 53.53 104 GLY A N 1
ATOM 781 C CA . GLY A 1 104 ? -0.416 11.272 -21.538 1.00 53.53 104 GLY A CA 1
ATOM 782 C C . GLY A 1 104 ? -0.723 11.804 -22.951 1.00 53.53 104 GLY A C 1
ATOM 783 O O . GLY A 1 104 ? -0.800 13.011 -23.147 1.00 53.53 104 GLY A O 1
ATOM 784 N N . TYR A 1 105 ? -0.944 10.918 -23.931 1.00 50.28 105 TYR A N 1
ATOM 785 C CA . TYR A 1 105 ? -1.311 11.265 -25.311 1.00 50.28 105 TYR A CA 1
ATOM 786 C C . TYR A 1 105 ? -2.813 11.101 -25.608 1.00 50.28 105 TYR A C 1
ATOM 788 O O . TYR A 1 105 ? -3.287 11.621 -26.616 1.00 50.28 105 TYR A O 1
ATOM 796 N N . ALA A 1 106 ? -3.565 10.395 -24.755 1.00 48.78 106 ALA A N 1
ATOM 797 C CA . ALA A 1 106 ? -4.970 10.038 -24.985 1.00 48.78 106 ALA A CA 1
ATOM 798 C C . ALA A 1 106 ? -5.967 10.694 -24.007 1.00 48.78 106 ALA A C 1
ATOM 800 O O . ALA A 1 106 ? -7.177 10.494 -24.137 1.00 48.78 106 ALA A O 1
ATOM 801 N N . SER A 1 107 ? -5.513 11.479 -23.024 1.00 42.78 107 SER A N 1
ATOM 802 C CA . SER A 1 107 ? -6.394 12.081 -22.016 1.00 42.78 107 SER A CA 1
ATOM 803 C C . SER A 1 107 ? -7.100 13.350 -22.519 1.00 42.78 107 SER A C 1
ATOM 805 O O . SER A 1 107 ? -6.824 14.456 -22.060 1.00 42.78 107 SER A O 1
ATOM 807 N N . SER A 1 108 ? -8.052 13.190 -23.440 1.00 35.66 108 SER A N 1
ATOM 808 C CA . SER A 1 108 ? -9.088 14.195 -23.735 1.00 35.66 108 SER A CA 1
ATOM 809 C C . SER A 1 108 ? -10.486 13.759 -23.282 1.00 35.66 108 SER A C 1
ATOM 811 O O . SER A 1 108 ? -11.479 14.315 -23.740 1.00 35.66 108 SER A O 1
ATOM 813 N N . SER A 1 109 ? -10.591 12.774 -22.386 1.00 38.72 109 SER A N 1
ATOM 814 C CA . SER A 1 109 ? -11.889 12.289 -21.899 1.00 38.72 109 SER A CA 1
ATOM 815 C C . SER A 1 109 ? -11.863 12.114 -20.384 1.00 38.72 109 SER A C 1
ATOM 817 O O . SER A 1 109 ? -11.832 11.001 -19.870 1.00 38.72 109 SER A O 1
ATOM 819 N N . SER A 1 110 ? -11.853 13.223 -19.646 1.00 38.94 110 SER A N 1
ATOM 820 C CA . SER A 1 110 ? -12.249 13.204 -18.240 1.00 38.94 110 SER A CA 1
ATOM 821 C C . SER A 1 110 ? -13.753 12.940 -18.182 1.00 38.94 110 SER A C 1
ATOM 823 O O . SER A 1 110 ? -14.557 13.865 -18.296 1.00 38.94 110 SER A O 1
ATOM 825 N N . SER A 1 111 ? -14.145 11.675 -18.043 1.00 38.06 111 SER A N 1
ATOM 826 C CA . SER A 1 111 ? -15.490 11.328 -17.600 1.00 38.06 111 SER A CA 1
ATOM 827 C C . SER A 1 111 ? -15.630 11.782 -16.151 1.00 38.06 111 SER A C 1
ATOM 829 O O . SER A 1 111 ? -15.170 11.120 -15.222 1.00 38.06 111 SER A O 1
ATOM 831 N N . THR A 1 112 ? -16.218 12.961 -15.970 1.00 37.28 112 THR A N 1
ATOM 832 C CA . THR A 1 112 ? -16.685 13.455 -14.681 1.00 37.28 112 THR A CA 1
ATOM 833 C C . THR A 1 112 ? -17.738 12.474 -14.177 1.00 37.28 112 THR A C 1
ATOM 835 O O . THR A 1 112 ? -18.866 12.470 -14.666 1.00 37.28 112 THR A O 1
ATOM 838 N N . ALA A 1 113 ? -17.373 11.597 -13.243 1.00 42.03 113 ALA A N 1
ATOM 839 C CA . ALA A 1 113 ? -18.375 10.855 -12.496 1.00 42.03 113 ALA A CA 1
ATOM 840 C C . ALA A 1 113 ? -19.198 11.889 -11.714 1.00 42.03 113 ALA A C 1
ATOM 842 O O . ALA A 1 113 ? -18.661 12.618 -10.878 1.00 42.03 113 ALA A O 1
ATOM 843 N N . SER A 1 114 ? -20.480 12.015 -12.070 1.00 39.38 114 SER A N 1
ATOM 844 C CA . SER A 1 114 ? -21.445 12.865 -11.380 1.00 39.38 114 SER A CA 1
ATOM 845 C C . SER A 1 114 ? -21.428 12.549 -9.891 1.00 39.38 114 SER A C 1
ATOM 847 O O . SER A 1 114 ? -21.697 11.415 -9.495 1.00 39.38 114 SER A O 1
ATOM 849 N N . GLY A 1 115 ? -21.145 13.565 -9.076 1.00 41.03 115 GLY A N 1
ATOM 850 C CA . GLY A 1 115 ? -21.351 13.496 -7.638 1.00 41.03 115 GLY A CA 1
ATOM 851 C C . GLY A 1 115 ? -22.815 13.177 -7.363 1.00 41.03 115 GLY A C 1
ATOM 852 O O . GLY A 1 115 ? -23.689 14.006 -7.604 1.00 41.03 115 GLY A O 1
ATOM 853 N N . LYS A 1 116 ? -23.083 11.959 -6.892 1.00 50.31 116 LYS A N 1
ATOM 854 C CA . LYS A 1 116 ? -24.296 11.697 -6.119 1.00 50.31 116 LYS A CA 1
ATOM 855 C C . LYS A 1 116 ? -24.188 12.498 -4.821 1.00 50.31 116 LYS A C 1
ATOM 857 O O . LYS A 1 116 ? -23.076 12.641 -4.302 1.00 50.31 116 LYS A O 1
ATOM 862 N N . ASP A 1 117 ? -25.322 12.994 -4.325 1.00 45.44 117 ASP A N 1
ATOM 863 C CA . ASP A 1 117 ? -25.443 13.534 -2.968 1.00 45.44 117 ASP A CA 1
ATOM 864 C C . ASP A 1 117 ? -24.863 12.504 -1.996 1.00 45.44 117 ASP A C 1
ATOM 866 O O . ASP A 1 117 ? -25.415 11.420 -1.796 1.00 45.44 117 ASP A O 1
ATOM 870 N N . GLN A 1 118 ? -23.674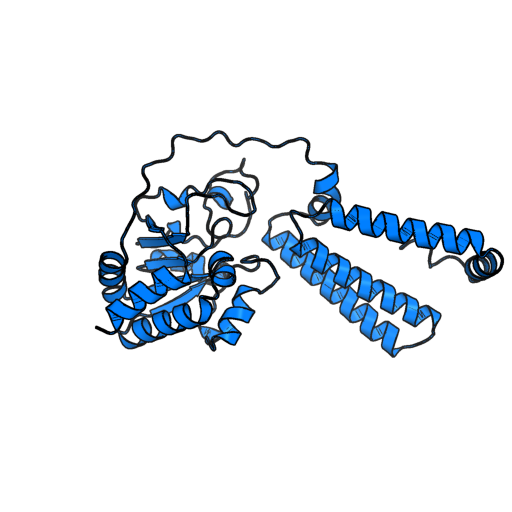 12.801 -1.488 1.00 61.62 118 GLN A N 1
ATOM 871 C CA . GLN A 1 118 ? -22.974 11.951 -0.540 1.00 61.62 118 GLN A CA 1
ATOM 872 C C . GLN A 1 118 ? -23.421 12.348 0.862 1.00 61.62 118 GLN A C 1
ATOM 874 O O . GLN A 1 118 ? -23.700 13.520 1.115 1.00 61.62 118 GLN A O 1
ATOM 879 N N . GLY A 1 119 ? -23.561 11.347 1.732 1.00 66.25 119 GLY A N 1
ATOM 880 C CA . GLY A 1 119 ? -24.083 11.510 3.085 1.00 66.25 119 GLY A CA 1
ATOM 881 C C . GLY A 1 119 ? -23.258 12.463 3.953 1.00 66.25 119 GLY A C 1
ATOM 882 O O . GLY A 1 119 ? -22.311 13.111 3.513 1.00 66.25 119 GLY A O 1
ATOM 883 N N . GLU A 1 120 ? -23.613 12.554 5.227 1.00 79.94 120 GLU A N 1
ATOM 884 C CA . GLU A 1 120 ? -22.878 13.393 6.168 1.00 79.94 120 GLU A CA 1
ATOM 885 C C . GLU A 1 120 ? -21.618 12.678 6.673 1.00 79.94 120 GLU A C 1
ATOM 887 O O . GLU A 1 120 ? -21.634 11.489 6.997 1.00 79.94 120 GLU A O 1
ATOM 892 N N . VAL A 1 121 ? -20.510 13.415 6.739 1.00 87.50 121 VAL A N 1
ATOM 893 C CA . VAL A 1 121 ? -19.258 12.918 7.311 1.00 87.50 121 VAL A CA 1
ATOM 894 C C . VAL A 1 121 ? -19.361 12.928 8.833 1.00 87.50 121 VAL A C 1
ATOM 896 O O . VAL A 1 121 ? -19.780 13.925 9.413 1.00 87.50 121 VAL A O 1
ATOM 899 N N . LYS A 1 122 ? -18.917 11.851 9.487 1.00 90.12 122 LYS A N 1
ATOM 900 C CA . LYS A 1 122 ? -18.949 11.713 10.951 1.00 90.12 122 LYS A CA 1
ATOM 901 C C . LYS A 1 122 ? -17.545 11.932 11.539 1.00 90.12 122 LYS A C 1
ATOM 903 O O . LYS A 1 122 ? -16.760 10.980 11.548 1.00 90.12 122 LYS A O 1
ATOM 908 N N . PRO A 1 123 ? -17.174 13.154 11.968 1.00 90.38 123 PRO A N 1
ATOM 909 C CA . PRO A 1 123 ? -15.882 13.393 12.606 1.00 90.38 123 PRO A CA 1
ATOM 910 C C . PRO A 1 123 ? -15.808 12.734 13.991 1.00 90.38 123 PRO A C 1
ATOM 912 O O . PRO A 1 123 ? -16.832 12.543 14.645 1.00 90.38 123 PRO A O 1
ATOM 915 N N . ILE A 1 124 ? -14.595 12.410 14.432 1.00 91.81 124 ILE A N 1
ATOM 916 C CA . ILE A 1 124 ? -14.285 11.917 15.780 1.00 91.81 124 ILE A CA 1
ATOM 917 C C . ILE A 1 124 ? -13.021 12.619 16.299 1.00 91.81 124 ILE A C 1
ATOM 919 O O . ILE A 1 124 ? -12.155 12.989 15.501 1.00 91.81 124 ILE A O 1
ATOM 923 N N . ASN A 1 125 ? -12.934 12.848 17.609 1.00 90.19 125 ASN A N 1
ATOM 924 C CA . ASN A 1 125 ? -11.728 13.352 18.274 1.00 90.19 125 ASN A CA 1
ATOM 925 C C . ASN A 1 125 ? -10.801 12.179 18.671 1.00 90.19 125 ASN A C 1
ATOM 927 O O . ASN A 1 125 ? -11.124 11.009 18.467 1.00 90.19 125 ASN A O 1
ATOM 931 N N . THR A 1 126 ? -9.618 12.487 19.201 1.00 90.12 126 THR A N 1
ATOM 932 C CA . THR A 1 126 ? -8.648 11.469 19.640 1.00 90.12 126 THR A CA 1
ATOM 933 C C . THR A 1 126 ? -9.115 10.713 20.883 1.00 90.12 126 THR A C 1
ATOM 935 O O . THR A 1 126 ? -8.933 9.503 20.940 1.00 90.12 126 THR A O 1
ATOM 938 N N . GLU A 1 127 ? -9.765 11.403 21.821 1.00 89.44 127 GLU A N 1
ATOM 939 C CA . GLU A 1 127 ? -10.284 10.848 23.081 1.00 89.44 127 GLU A CA 1
ATOM 940 C C . GLU A 1 127 ? -11.364 9.775 22.831 1.00 89.44 127 GLU A C 1
ATOM 942 O O . GLU A 1 127 ? -11.263 8.647 23.309 1.00 89.44 127 GLU A O 1
ATOM 947 N N . ASP A 1 128 ? -12.368 10.070 21.997 1.00 89.06 128 ASP A N 1
ATOM 948 C CA . ASP A 1 128 ? -13.425 9.108 21.659 1.00 89.06 128 ASP A CA 1
ATOM 949 C C . ASP A 1 128 ? -12.878 7.964 20.792 1.00 89.06 128 ASP A C 1
ATOM 951 O O . ASP A 1 128 ? -13.347 6.825 20.881 1.00 89.06 128 ASP A O 1
ATOM 955 N N . ALA A 1 129 ? -11.886 8.247 19.937 1.00 90.81 129 ALA A N 1
ATOM 956 C CA . ALA A 1 129 ? -11.219 7.214 19.152 1.00 90.81 129 ALA A CA 1
ATOM 957 C C . ALA A 1 129 ? -10.451 6.241 20.056 1.00 90.81 129 ALA A C 1
ATOM 959 O O . ALA A 1 129 ? -10.531 5.033 19.834 1.00 90.81 129 ALA A O 1
ATOM 960 N N . PHE A 1 130 ? -9.767 6.747 21.086 1.00 92.12 130 PHE A N 1
ATOM 961 C CA . PHE A 1 130 ? -9.085 5.936 22.092 1.00 92.12 130 PHE A CA 1
ATOM 962 C C . PHE A 1 130 ? -10.052 4.973 22.791 1.00 92.12 130 PHE A C 1
ATOM 964 O O . PHE A 1 130 ? -9.807 3.771 22.770 1.00 92.12 130 PHE A O 1
ATOM 971 N N . LEU A 1 131 ? -11.199 5.454 23.285 1.00 89.75 131 LEU A N 1
ATOM 972 C CA . LEU A 1 131 ? -12.190 4.611 23.975 1.00 89.75 131 LEU A CA 1
ATOM 973 C C . LEU A 1 131 ? -12.680 3.429 23.122 1.00 89.75 131 LEU A C 1
ATOM 975 O O . LEU A 1 131 ? -12.956 2.341 23.633 1.00 89.75 131 LEU A O 1
ATOM 979 N N . ILE A 1 132 ? -12.805 3.632 21.809 1.00 92.50 132 ILE A N 1
ATOM 980 C CA . ILE A 1 132 ? -13.197 2.569 20.878 1.00 92.50 132 ILE A CA 1
ATOM 981 C C . ILE A 1 132 ? -12.038 1.591 20.646 1.00 92.50 132 ILE A C 1
ATOM 983 O O . ILE A 1 132 ? -12.271 0.384 20.582 1.00 92.50 132 ILE A O 1
ATOM 987 N N . LEU A 1 133 ? -10.805 2.093 20.520 1.00 93.19 133 LEU A N 1
ATOM 988 C CA . LEU A 1 133 ? -9.614 1.268 20.290 1.00 93.19 133 LEU A CA 1
ATOM 989 C C . LEU A 1 133 ? -9.234 0.435 21.512 1.00 93.19 133 LEU A C 1
ATOM 991 O O . LEU A 1 133 ? -8.881 -0.727 21.349 1.00 93.19 133 LEU A O 1
ATOM 995 N N . GLU A 1 134 ? -9.353 0.992 22.714 1.00 92.25 134 GLU A N 1
ATOM 996 C CA . GLU A 1 134 ? -9.071 0.298 23.972 1.00 92.25 134 GLU A CA 1
ATOM 997 C C . GLU A 1 134 ? -9.960 -0.945 24.147 1.00 92.25 134 GLU A C 1
ATOM 999 O O . GLU A 1 134 ? -9.517 -1.977 24.642 1.00 92.25 134 GLU A O 1
ATOM 1004 N N . ASN A 1 135 ? -11.212 -0.878 23.682 1.00 92.19 135 ASN A N 1
ATOM 1005 C CA . ASN A 1 135 ? -12.173 -1.980 23.770 1.00 92.19 135 ASN A CA 1
ATOM 1006 C C . ASN A 1 135 ? -12.145 -2.930 22.555 1.00 92.19 135 ASN A C 1
ATOM 1008 O O . ASN A 1 135 ? -12.913 -3.897 22.509 1.00 92.19 135 ASN A O 1
ATOM 1012 N N . ALA A 1 136 ? -11.305 -2.671 21.550 1.00 94.81 136 ALA A N 1
ATOM 1013 C CA . ALA A 1 136 ? -11.237 -3.489 20.345 1.00 94.81 136 ALA A CA 1
ATOM 1014 C C . ALA A 1 136 ? -10.429 -4.772 20.594 1.00 94.81 136 ALA A C 1
ATOM 1016 O O . ALA A 1 136 ? -9.307 -4.735 21.094 1.00 94.81 136 ALA A O 1
ATOM 1017 N N . SER A 1 137 ? -10.960 -5.929 20.188 1.00 95.19 137 SER A N 1
ATOM 1018 C CA . SER A 1 137 ? -10.232 -7.207 20.266 1.00 95.19 137 SER A CA 1
ATOM 1019 C C . SER A 1 137 ? -9.383 -7.468 19.020 1.00 95.19 137 SER A C 1
ATOM 1021 O O . SER A 1 137 ? -8.413 -8.225 19.065 1.00 95.19 137 SER A O 1
ATOM 1023 N N . SER A 1 138 ? -9.739 -6.851 17.894 1.00 96.69 138 SER A N 1
ATOM 1024 C CA . SER A 1 138 ? -9.064 -7.023 16.608 1.00 96.69 138 SER A CA 1
ATOM 1025 C C . SER A 1 138 ? -8.996 -5.711 15.830 1.00 96.69 138 SER A C 1
ATOM 1027 O O . SER A 1 138 ? -10.015 -5.069 15.566 1.00 96.69 138 SER A O 1
ATOM 1029 N N . VAL A 1 139 ? -7.781 -5.319 15.444 1.00 97.50 139 VAL A N 1
ATOM 1030 C CA . VAL A 1 139 ? -7.515 -4.054 14.752 1.00 97.50 139 VAL A CA 1
ATOM 1031 C C . VAL A 1 139 ? -6.695 -4.302 13.491 1.00 97.50 139 VAL A C 1
ATOM 1033 O O . VAL A 1 139 ? -5.645 -4.944 13.522 1.00 97.50 139 VAL A O 1
ATOM 1036 N N . LEU A 1 140 ? -7.164 -3.758 12.370 1.00 97.94 140 LEU A N 1
ATOM 1037 C CA . LEU A 1 140 ? -6.438 -3.749 11.104 1.00 97.94 140 LEU A CA 1
ATOM 1038 C C . LEU A 1 140 ? -5.938 -2.336 10.804 1.00 97.94 140 LEU A C 1
ATOM 1040 O O . LEU A 1 140 ? -6.733 -1.425 10.593 1.00 97.94 140 LEU A O 1
ATOM 1044 N N . ILE A 1 141 ? -4.627 -2.150 10.710 1.00 97.75 141 ILE A N 1
ATOM 1045 C CA . ILE A 1 141 ? -4.012 -0.885 10.307 1.00 97.75 141 ILE A CA 1
ATOM 1046 C C . ILE A 1 141 ? -3.733 -0.924 8.803 1.00 97.75 141 ILE A C 1
ATOM 1048 O O . ILE A 1 141 ? -3.004 -1.783 8.315 1.00 97.75 141 ILE A O 1
ATOM 1052 N N . VAL A 1 142 ? -4.280 0.029 8.053 1.00 97.56 142 VAL A N 1
ATOM 1053 C CA . VAL A 1 142 ? -4.090 0.165 6.604 1.00 97.56 142 VAL A CA 1
ATOM 1054 C C . VAL A 1 142 ? -3.302 1.444 6.310 1.00 97.56 142 VAL A C 1
ATOM 1056 O O . VAL A 1 142 ? -3.886 2.531 6.209 1.00 97.56 142 VAL A O 1
ATOM 1059 N N . PRO A 1 143 ? -1.966 1.359 6.190 1.00 96.12 143 PRO A N 1
ATOM 1060 C CA . PRO A 1 143 ? -1.128 2.515 5.918 1.00 96.12 143 PRO A CA 1
ATOM 1061 C C . PRO A 1 143 ? -1.227 2.965 4.456 1.00 96.12 143 PRO A C 1
ATOM 1063 O O . PRO A 1 143 ? -1.335 2.172 3.520 1.00 96.12 143 PRO A O 1
ATOM 1066 N N . GLY A 1 144 ? -1.139 4.276 4.250 1.00 94.56 144 GLY A N 1
ATOM 1067 C CA . GLY A 1 144 ? -1.129 4.901 2.935 1.00 94.56 144 GLY A CA 1
ATOM 1068 C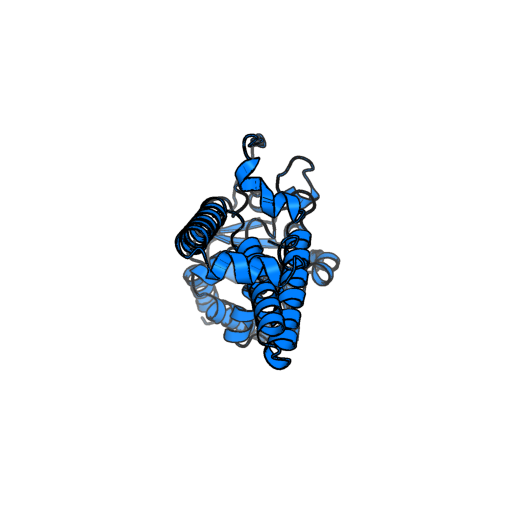 C . GLY A 1 144 ? -0.075 5.990 2.795 1.00 94.56 144 GLY A C 1
ATOM 1069 O O . GLY A 1 144 ? 0.764 6.225 3.663 1.00 94.56 144 GLY A O 1
ATOM 1070 N N . TYR A 1 145 ? -0.129 6.710 1.673 1.00 91.69 145 TYR A N 1
ATOM 1071 C CA . TYR A 1 145 ? 0.860 7.745 1.366 1.00 91.69 145 TYR A CA 1
ATOM 1072 C C . TYR A 1 145 ? 0.900 8.872 2.409 1.00 91.69 145 TYR A C 1
ATOM 1074 O O . TYR A 1 145 ? 1.970 9.415 2.670 1.00 91.69 145 TYR A O 1
ATOM 1082 N N . GLY A 1 146 ? -0.233 9.209 3.034 1.00 91.75 146 GLY A N 1
ATOM 1083 C CA . GLY A 1 146 ? -0.264 10.226 4.088 1.00 91.75 146 GLY A CA 1
ATOM 1084 C C . GLY A 1 146 ? 0.594 9.866 5.306 1.00 91.75 146 GLY A C 1
ATOM 1085 O O . GLY A 1 146 ? 1.220 10.761 5.865 1.00 91.75 146 GLY A O 1
ATOM 1086 N N . MET A 1 147 ? 0.714 8.577 5.652 1.00 95.06 147 MET A N 1
ATOM 1087 C CA . MET A 1 147 ? 1.622 8.111 6.709 1.00 95.06 147 MET A CA 1
ATOM 1088 C C . MET A 1 147 ? 3.087 8.407 6.360 1.00 95.06 147 MET A C 1
ATOM 1090 O O . MET A 1 147 ? 3.836 8.899 7.202 1.00 95.06 147 MET A O 1
ATOM 1094 N N . ALA A 1 148 ? 3.479 8.161 5.105 1.00 92.56 148 ALA A N 1
ATOM 1095 C CA . ALA A 1 148 ? 4.831 8.432 4.621 1.00 92.56 148 ALA A CA 1
ATOM 1096 C C . ALA A 1 148 ? 5.147 9.933 4.603 1.00 92.56 148 ALA A C 1
ATOM 1098 O O . ALA A 1 148 ? 6.233 10.341 4.998 1.00 92.56 148 ALA A O 1
ATOM 1099 N N . VAL A 1 149 ? 4.200 10.773 4.172 1.00 92.06 149 VAL A N 1
ATOM 1100 C CA . VAL A 1 149 ? 4.386 12.235 4.158 1.00 92.06 149 VAL A CA 1
ATOM 1101 C C . VAL A 1 149 ? 4.553 12.787 5.576 1.00 92.06 149 VAL A C 1
ATOM 1103 O O . VAL A 1 149 ? 5.386 13.663 5.784 1.00 92.06 149 VAL A O 1
ATOM 1106 N N . ALA A 1 150 ? 3.798 12.257 6.539 1.00 93.31 150 ALA A N 1
ATOM 1107 C CA . ALA A 1 150 ? 3.868 12.667 7.941 1.00 93.31 150 ALA A CA 1
ATOM 1108 C C . ALA A 1 150 ? 5.037 12.033 8.720 1.00 93.31 150 ALA A C 1
ATOM 1110 O O . ALA A 1 150 ? 5.293 12.425 9.857 1.00 93.31 150 ALA A O 1
ATOM 1111 N N . GLN A 1 151 ? 5.745 11.055 8.136 1.00 94.38 151 GLN A N 1
ATOM 1112 C CA . GLN A 1 151 ? 6.782 10.271 8.824 1.00 94.38 151 GLN A CA 1
ATOM 1113 C C . GLN A 1 151 ? 6.254 9.650 10.132 1.00 94.38 151 GLN A C 1
ATOM 1115 O O . GLN A 1 151 ? 6.859 9.763 11.202 1.00 94.38 151 GLN A O 1
ATOM 1120 N N . ALA A 1 152 ? 5.063 9.051 10.046 1.00 95.75 152 ALA A N 1
ATOM 1121 C CA . ALA A 1 152 ? 4.320 8.539 11.196 1.00 95.75 152 ALA A CA 1
ATOM 1122 C C . ALA A 1 152 ? 4.597 7.055 11.510 1.00 95.75 152 ALA A C 1
ATOM 1124 O O . ALA A 1 152 ? 4.073 6.548 12.496 1.00 95.75 152 ALA A O 1
ATOM 1125 N N . GLN A 1 153 ? 5.420 6.352 10.720 1.00 95.38 153 GLN A N 1
ATOM 1126 C CA . GLN A 1 153 ? 5.621 4.897 10.815 1.00 95.38 153 GLN A CA 1
ATOM 1127 C C . GLN A 1 153 ? 6.031 4.408 12.215 1.00 95.38 153 GLN A C 1
ATOM 1129 O O . GLN A 1 153 ? 5.526 3.389 12.676 1.00 95.38 153 GLN A O 1
ATOM 1134 N N . HIS A 1 154 ? 6.882 5.156 12.924 1.00 95.94 154 HIS A N 1
ATOM 1135 C CA . HIS A 1 154 ? 7.319 4.793 14.276 1.00 95.94 154 HIS A CA 1
ATOM 1136 C C . HIS A 1 154 ? 6.201 4.938 15.311 1.00 95.94 154 HIS A C 1
ATOM 1138 O O . HIS A 1 154 ? 6.052 4.081 16.171 1.00 95.94 154 HIS A O 1
ATOM 1144 N N . VAL A 1 155 ? 5.382 5.986 15.190 1.00 95.56 155 VAL A N 1
ATOM 1145 C CA . VAL A 1 155 ? 4.258 6.225 16.109 1.00 95.56 155 VAL A CA 1
ATOM 1146 C C . VAL A 1 155 ? 3.132 5.224 15.846 1.00 95.56 155 VAL A C 1
ATOM 1148 O O . VAL A 1 155 ? 2.478 4.756 16.767 1.00 95.56 155 VAL A O 1
ATOM 1151 N N . VAL A 1 156 ? 2.928 4.838 14.583 1.00 95.94 156 VAL A N 1
ATOM 1152 C CA . VAL A 1 156 ? 1.986 3.769 14.226 1.00 95.94 156 VAL A CA 1
ATOM 1153 C C . VAL A 1 156 ? 2.430 2.428 14.812 1.00 95.94 156 VAL A C 1
ATOM 1155 O O . VAL A 1 156 ? 1.588 1.686 15.312 1.00 95.94 156 VAL A O 1
ATOM 1158 N N . ARG A 1 157 ? 3.736 2.126 14.792 1.00 95.25 157 ARG A N 1
ATOM 1159 C CA . ARG A 1 157 ? 4.269 0.924 15.446 1.00 95.25 157 ARG A CA 1
ATOM 1160 C C . ARG A 1 157 ? 4.050 0.968 16.958 1.00 95.25 157 ARG A C 1
ATOM 1162 O O . ARG A 1 157 ? 3.560 -0.011 17.502 1.00 95.25 157 ARG A O 1
ATOM 1169 N N . GLU A 1 158 ? 4.359 2.093 17.595 1.00 95.69 158 GLU A N 1
ATOM 1170 C CA . GLU A 1 158 ? 4.145 2.302 19.031 1.00 95.69 158 GLU A CA 1
ATOM 1171 C C . GLU A 1 158 ? 2.671 2.122 19.427 1.00 95.69 158 GLU A C 1
ATOM 1173 O O . GLU A 1 158 ? 2.375 1.409 20.380 1.00 95.69 158 GLU A O 1
ATOM 1178 N N . LEU A 1 159 ? 1.734 2.682 18.651 1.00 95.06 159 LEU A N 1
ATOM 1179 C CA . LEU A 1 159 ? 0.301 2.447 18.852 1.00 95.06 159 LEU A CA 1
ATOM 1180 C C . LEU A 1 159 ? -0.043 0.955 18.747 1.00 95.06 159 LEU A C 1
ATOM 1182 O O . LEU A 1 159 ? -0.799 0.435 19.562 1.00 95.06 159 LEU A O 1
ATOM 1186 N N . GLY A 1 160 ? 0.510 0.267 17.745 1.00 94.81 160 GLY A N 1
ATOM 1187 C CA . GLY A 1 160 ? 0.340 -1.174 17.573 1.00 94.81 160 GLY A CA 1
ATOM 1188 C C . GLY A 1 160 ? 0.824 -1.976 18.781 1.00 94.81 160 GLY A C 1
ATOM 1189 O O . GLY A 1 160 ? 0.109 -2.864 19.224 1.00 94.81 160 GLY A O 1
ATOM 1190 N N . GLU A 1 161 ? 1.992 -1.640 19.330 1.00 94.75 161 GLU A N 1
ATOM 1191 C CA . GLU A 1 161 ? 2.561 -2.300 20.513 1.00 94.75 161 GLU A CA 1
ATOM 1192 C C . GLU A 1 161 ? 1.689 -2.092 21.756 1.00 94.75 161 GLU A C 1
ATOM 1194 O O . GLU A 1 161 ? 1.380 -3.061 22.440 1.00 94.75 161 GLU A O 1
ATOM 1199 N N . LEU A 1 162 ? 1.208 -0.869 22.002 1.00 94.50 162 LEU A N 1
ATOM 1200 C CA . LEU A 1 162 ? 0.317 -0.579 23.134 1.00 94.50 162 LEU A CA 1
ATOM 1201 C C . LEU A 1 162 ? -1.014 -1.340 23.037 1.00 94.50 162 LEU A C 1
ATOM 1203 O O . LEU A 1 162 ? -1.512 -1.868 24.029 1.00 94.50 162 LEU A O 1
ATOM 1207 N N . MET A 1 163 ? -1.579 -1.452 21.832 1.00 94.50 163 MET A N 1
ATOM 1208 C CA . MET A 1 163 ? -2.781 -2.261 21.607 1.00 94.50 163 MET A CA 1
ATOM 1209 C C . MET A 1 163 ? -2.500 -3.762 21.803 1.00 94.50 163 MET A C 1
ATOM 1211 O O . MET A 1 163 ? -3.301 -4.459 22.424 1.00 94.50 163 MET A O 1
ATOM 1215 N N . GLU A 1 164 ? -1.360 -4.266 21.318 1.00 94.19 164 GLU A N 1
ATOM 1216 C CA . GLU A 1 164 ? -0.934 -5.658 21.535 1.00 94.19 164 GLU A CA 1
ATOM 1217 C C . GLU A 1 164 ? -0.735 -5.967 23.033 1.00 94.19 164 GLU A C 1
ATOM 1219 O O . GLU A 1 164 ? -1.152 -7.030 23.499 1.00 94.19 164 GLU A O 1
ATOM 1224 N N . GLU A 1 165 ? -0.164 -5.035 23.805 1.00 93.56 165 GLU A N 1
ATOM 1225 C CA . GLU A 1 165 ? -0.009 -5.136 25.265 1.00 93.56 165 GLU A CA 1
ATOM 1226 C C . GLU A 1 165 ? -1.359 -5.182 25.997 1.00 93.56 165 GLU A C 1
ATOM 1228 O O . GLU A 1 165 ? -1.512 -5.940 26.960 1.00 93.56 165 GLU A O 1
ATOM 1233 N N . ASN A 1 166 ? -2.364 -4.469 25.484 1.00 90.44 166 ASN A N 1
ATOM 1234 C CA . ASN A 1 166 ? -3.746 -4.527 25.968 1.00 90.44 166 ASN A CA 1
ATOM 1235 C C . ASN A 1 166 ? -4.516 -5.780 25.502 1.00 90.44 166 ASN A C 1
ATOM 1237 O O . ASN A 1 166 ? -5.689 -5.954 25.834 1.00 90.44 166 ASN A O 1
ATOM 1241 N N . GLY A 1 167 ? -3.863 -6.696 24.780 1.00 92.94 167 GLY A N 1
ATOM 1242 C CA . GLY A 1 167 ? -4.439 -7.968 24.342 1.00 92.94 167 GLY A CA 1
ATOM 1243 C C . GLY A 1 167 ? -5.210 -7.901 23.021 1.00 92.94 167 GLY A C 1
ATOM 1244 O O . GLY A 1 167 ? -5.851 -8.885 22.642 1.00 92.94 167 GLY A O 1
ATOM 1245 N N . THR A 1 168 ? -5.145 -6.782 22.300 1.00 95.81 168 THR A N 1
ATOM 1246 C CA . THR A 1 168 ? -5.744 -6.620 20.973 1.00 95.81 168 THR A CA 1
ATOM 1247 C C . THR A 1 168 ? -4.888 -7.305 19.905 1.00 95.81 168 THR A C 1
ATOM 1249 O O . THR A 1 168 ? -3.670 -7.152 19.856 1.00 95.81 168 THR A O 1
ATOM 1252 N N . ASN A 1 169 ? -5.515 -8.035 18.981 1.00 95.81 169 ASN A N 1
ATOM 1253 C CA . ASN A 1 169 ? -4.819 -8.594 17.821 1.00 95.81 169 ASN A CA 1
ATOM 1254 C C . ASN A 1 169 ? -4.655 -7.526 16.729 1.00 95.81 169 ASN A C 1
ATOM 1256 O O . ASN A 1 169 ? -5.634 -7.166 16.067 1.00 95.81 169 ASN A O 1
ATOM 1260 N N . VAL A 1 170 ? -3.427 -7.042 16.528 1.00 96.56 170 VAL A N 1
ATOM 1261 C CA . VAL A 1 170 ? -3.104 -6.005 15.540 1.00 96.56 170 VAL A CA 1
ATOM 1262 C C . VAL A 1 170 ? -2.492 -6.622 14.282 1.00 96.56 170 VAL A C 1
ATOM 1264 O O . VAL A 1 170 ? -1.534 -7.393 14.333 1.00 96.56 170 VAL A O 1
ATOM 1267 N N . LYS A 1 171 ? -3.033 -6.264 13.116 1.00 96.75 171 LYS A N 1
ATOM 1268 C CA . LYS A 1 171 ? -2.504 -6.650 11.797 1.00 96.75 171 LYS A CA 1
ATOM 1269 C C . LYS A 1 171 ? -2.357 -5.435 10.891 1.00 96.75 171 LYS A C 1
ATOM 1271 O O . LYS A 1 171 ? -3.042 -4.434 11.077 1.00 96.75 171 LYS A O 1
ATOM 1276 N N . TYR A 1 172 ? -1.495 -5.537 9.883 1.00 96.81 172 TYR A N 1
ATOM 1277 C CA . TYR A 1 172 ? -1.242 -4.470 8.917 1.00 96.81 172 TYR A CA 1
ATOM 1278 C C . TYR A 1 172 ? -1.651 -4.914 7.513 1.00 96.81 172 TYR A C 1
ATOM 1280 O O . TYR A 1 172 ? -1.078 -5.851 6.965 1.00 96.81 172 TYR A O 1
ATOM 1288 N N . GLY A 1 173 ? -2.624 -4.228 6.916 1.00 95.75 173 GLY A N 1
ATOM 1289 C CA . GLY A 1 173 ? -3.081 -4.488 5.552 1.00 95.75 173 GLY A CA 1
ATOM 1290 C C . GLY A 1 173 ? -2.284 -3.670 4.543 1.00 95.75 173 GLY A C 1
ATOM 1291 O O . GLY A 1 173 ? -2.438 -2.449 4.477 1.00 95.75 173 GLY A O 1
ATOM 1292 N N . ILE A 1 174 ? -1.443 -4.321 3.741 1.00 94.25 174 ILE A N 1
ATOM 1293 C CA . ILE A 1 174 ? -0.546 -3.643 2.801 1.00 94.25 174 ILE A CA 1
ATOM 1294 C C . ILE A 1 174 ? -1.056 -3.778 1.377 1.00 94.25 174 ILE A C 1
ATOM 1296 O O . ILE A 1 174 ? -1.047 -4.852 0.786 1.00 94.25 174 ILE A O 1
ATOM 1300 N N . HIS A 1 175 ? -1.448 -2.652 0.783 1.00 92.00 175 HIS A N 1
ATOM 1301 C CA . HIS A 1 175 ? -1.790 -2.630 -0.631 1.00 92.00 175 HIS A CA 1
ATOM 1302 C C . HIS A 1 175 ? -0.522 -2.512 -1.503 1.00 92.00 175 HIS A C 1
ATOM 1304 O O . HIS A 1 175 ? 0.274 -1.598 -1.262 1.00 92.00 175 HIS A O 1
ATOM 1310 N N . PRO A 1 176 ? -0.339 -3.322 -2.568 1.00 84.69 176 PRO A N 1
ATOM 1311 C CA . PRO A 1 176 ? 0.885 -3.319 -3.385 1.00 84.69 176 PRO A CA 1
ATOM 1312 C C . PRO A 1 176 ? 1.253 -1.958 -3.998 1.00 84.69 176 PRO A C 1
ATOM 1314 O O . PRO A 1 176 ? 2.428 -1.647 -4.201 1.00 84.69 176 PRO A O 1
ATOM 1317 N N . VAL A 1 177 ? 0.239 -1.136 -4.291 1.00 83.25 177 VAL A N 1
ATOM 1318 C CA . VAL A 1 177 ? 0.398 0.220 -4.853 1.00 83.25 177 VAL A CA 1
ATOM 1319 C C . VAL A 1 177 ? 0.125 1.336 -3.840 1.00 83.25 177 VAL A C 1
ATOM 1321 O O . VAL A 1 177 ? -0.025 2.497 -4.222 1.00 83.25 177 VAL A O 1
ATOM 1324 N N . ALA A 1 178 ? 0.065 1.025 -2.539 1.00 86.94 178 ALA A N 1
ATOM 1325 C CA . ALA A 1 178 ? 0.015 2.063 -1.514 1.00 86.94 178 ALA A CA 1
ATOM 1326 C C . ALA A 1 178 ? 1.308 2.893 -1.533 1.00 86.94 178 ALA A C 1
ATOM 1328 O O . ALA A 1 178 ? 2.415 2.375 -1.392 1.00 86.94 178 ALA A O 1
ATOM 1329 N N . GLY A 1 179 ? 1.169 4.215 -1.671 1.00 86.75 179 GLY A N 1
ATOM 1330 C CA . GLY A 1 179 ? 2.292 5.147 -1.614 1.00 86.75 179 GLY A CA 1
ATOM 1331 C C . GLY A 1 179 ? 2.693 5.737 -2.968 1.00 86.75 179 GLY A C 1
ATOM 1332 O O . GLY A 1 179 ? 1.852 6.205 -3.740 1.00 86.75 179 GLY A O 1
ATOM 1333 N N . ARG A 1 180 ? 4.012 5.825 -3.185 1.00 83.88 180 ARG A N 1
ATOM 1334 C CA . ARG A 1 180 ? 4.656 6.434 -4.363 1.00 83.88 180 ARG A CA 1
ATOM 1335 C C . ARG A 1 180 ? 5.855 5.622 -4.873 1.00 83.88 180 ARG A C 1
ATOM 1337 O O . ARG A 1 180 ? 6.585 6.081 -5.742 1.00 83.88 180 ARG A O 1
ATOM 1344 N N . MET A 1 181 ? 6.051 4.416 -4.350 1.00 79.56 181 MET A N 1
ATOM 1345 C CA . MET A 1 181 ? 7.001 3.440 -4.872 1.00 79.56 181 MET A CA 1
ATOM 1346 C C . MET A 1 181 ? 6.453 2.026 -4.624 1.00 79.56 181 MET A C 1
ATOM 1348 O O . MET A 1 181 ? 5.653 1.848 -3.702 1.00 79.56 181 MET A O 1
ATOM 1352 N N . PRO A 1 182 ? 6.827 1.022 -5.429 1.00 81.31 182 PRO A N 1
ATOM 1353 C CA . PRO A 1 182 ? 6.483 -0.370 -5.143 1.00 81.31 182 PRO A CA 1
ATOM 1354 C C . PRO A 1 182 ? 6.993 -0.784 -3.766 1.00 81.31 182 PRO A C 1
ATOM 1356 O O . PRO A 1 182 ? 8.142 -0.502 -3.429 1.00 81.31 182 PRO A O 1
ATOM 1359 N N . GLY A 1 183 ? 6.133 -1.414 -2.965 1.00 85.00 183 GLY A N 1
ATOM 1360 C CA . GLY A 1 183 ? 6.490 -1.831 -1.608 1.00 85.00 183 GLY A CA 1
ATOM 1361 C C . GLY A 1 183 ? 6.798 -0.670 -0.656 1.00 85.00 183 GLY A C 1
ATOM 1362 O O . GLY A 1 183 ? 7.487 -0.876 0.341 1.00 85.00 183 GLY A O 1
ATOM 1363 N N . HIS A 1 184 ? 6.319 0.553 -0.939 1.00 89.88 184 HIS A N 1
ATOM 1364 C CA . HIS A 1 184 ? 6.621 1.730 -0.112 1.00 89.88 184 HIS A CA 1
ATOM 1365 C C . HIS A 1 184 ? 6.295 1.487 1.362 1.00 89.88 184 HIS A C 1
ATOM 1367 O O . HIS A 1 184 ? 7.115 1.767 2.231 1.00 89.88 184 HIS A O 1
ATOM 1373 N N . MET A 1 185 ? 5.105 0.948 1.639 1.00 93.81 185 MET A N 1
ATOM 1374 C CA . MET A 1 185 ? 4.670 0.710 3.014 1.00 93.81 185 MET A CA 1
ATOM 1375 C C . MET A 1 185 ? 5.470 -0.415 3.675 1.00 93.81 185 MET A C 1
ATOM 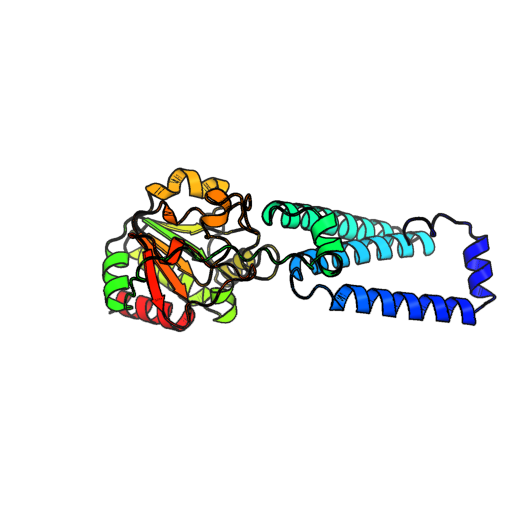1377 O O . MET A 1 185 ? 5.805 -0.287 4.846 1.00 93.81 185 MET A O 1
ATOM 1381 N N . ASN A 1 186 ? 5.850 -1.464 2.935 1.00 91.44 186 ASN A N 1
ATOM 1382 C CA . ASN A 1 186 ? 6.694 -2.542 3.458 1.00 91.44 186 ASN A CA 1
ATOM 1383 C C . ASN A 1 186 ? 8.038 -2.001 3.954 1.00 91.44 186 ASN A C 1
ATOM 1385 O O . ASN A 1 186 ? 8.464 -2.343 5.050 1.00 91.44 186 ASN A O 1
ATOM 1389 N N . VAL A 1 187 ? 8.679 -1.126 3.173 1.00 91.62 187 VAL A N 1
ATOM 1390 C CA . VAL A 1 187 ? 9.974 -0.535 3.542 1.00 91.62 187 VAL A CA 1
ATOM 1391 C C . VAL A 1 187 ? 9.849 0.340 4.789 1.00 91.62 187 VAL A C 1
ATOM 1393 O O . VAL A 1 187 ? 10.650 0.192 5.704 1.00 91.62 187 VAL A O 1
ATOM 1396 N N . LEU A 1 188 ? 8.833 1.208 4.862 1.00 93.75 188 LEU A N 1
ATOM 1397 C CA . LEU A 1 188 ? 8.648 2.094 6.019 1.00 93.75 188 LEU A CA 1
ATOM 1398 C C . LEU A 1 188 ? 8.295 1.333 7.301 1.00 93.75 188 LEU A C 1
ATOM 1400 O O . LEU A 1 188 ? 8.752 1.695 8.381 1.00 93.75 188 LEU A O 1
ATOM 1404 N N . LEU A 1 189 ? 7.486 0.278 7.199 1.00 93.75 189 LEU A N 1
ATOM 1405 C CA . LEU A 1 189 ? 7.159 -0.557 8.353 1.00 93.75 189 LEU A CA 1
ATOM 1406 C C . LEU A 1 189 ? 8.351 -1.415 8.787 1.00 93.75 189 LEU A C 1
ATOM 1408 O O . LEU A 1 189 ? 8.572 -1.575 9.984 1.00 93.75 189 LEU A O 1
ATOM 1412 N N . ALA A 1 190 ? 9.161 -1.898 7.842 1.00 92.06 190 ALA A N 1
ATOM 1413 C CA . ALA A 1 190 ? 10.414 -2.577 8.156 1.00 92.06 190 ALA A CA 1
ATOM 1414 C C . ALA A 1 190 ? 11.421 -1.634 8.837 1.00 92.06 190 ALA A C 1
ATOM 1416 O O . ALA A 1 190 ? 12.069 -2.030 9.801 1.00 92.06 190 ALA A O 1
ATOM 1417 N N . GLU A 1 191 ? 11.519 -0.377 8.392 1.00 92.62 191 GLU A N 1
ATOM 1418 C CA . GLU A 1 191 ? 12.318 0.666 9.054 1.00 92.62 191 GLU A CA 1
ATOM 1419 C C . GLU A 1 191 ? 11.830 0.936 10.487 1.00 92.62 191 GLU A C 1
ATOM 1421 O O . GLU A 1 191 ? 12.633 1.152 11.395 1.00 92.62 191 GLU A O 1
ATOM 1426 N N . ALA A 1 192 ? 10.518 0.862 10.714 1.00 93.56 192 ALA A N 1
ATOM 1427 C CA . ALA A 1 192 ? 9.916 0.948 12.040 1.00 93.56 192 ALA A CA 1
ATOM 1428 C C . ALA A 1 192 ? 10.002 -0.359 12.858 1.00 93.56 192 ALA A C 1
ATOM 1430 O O . ALA A 1 192 ? 9.446 -0.407 13.951 1.00 93.56 192 ALA A O 1
ATOM 1431 N N . ASN A 1 193 ? 10.701 -1.395 12.376 1.00 92.69 193 ASN A N 1
ATOM 1432 C CA . ASN A 1 193 ? 10.831 -2.718 13.008 1.00 92.69 193 ASN A CA 1
ATOM 1433 C C . ASN A 1 193 ? 9.502 -3.466 13.232 1.00 92.69 193 ASN A C 1
ATOM 1435 O O . ASN A 1 193 ? 9.368 -4.243 14.177 1.00 92.69 193 ASN A O 1
ATOM 1439 N N . VAL A 1 194 ? 8.517 -3.279 12.353 1.00 93.06 194 VAL A N 1
ATOM 1440 C CA . VAL A 1 194 ? 7.291 -4.089 12.362 1.00 93.06 194 VAL A CA 1
ATOM 1441 C C . VAL A 1 194 ? 7.609 -5.474 11.792 1.00 93.06 194 VAL A C 1
ATOM 1443 O O . VAL A 1 194 ? 8.218 -5.584 10.725 1.00 93.06 194 VAL A O 1
ATOM 1446 N N . SER A 1 195 ? 7.190 -6.539 12.482 1.00 91.38 195 SER A N 1
ATOM 1447 C CA . SER A 1 195 ? 7.394 -7.907 11.992 1.00 91.38 195 SER A CA 1
ATOM 1448 C C . SER A 1 195 ? 6.650 -8.147 10.675 1.00 91.38 195 SER A C 1
ATOM 1450 O O . SER A 1 195 ? 5.472 -7.808 10.544 1.00 91.38 195 SER A O 1
ATOM 1452 N N . TYR A 1 196 ? 7.322 -8.798 9.722 1.00 87.31 196 TYR A N 1
ATOM 1453 C CA . TYR A 1 196 ? 6.733 -9.184 8.438 1.00 87.31 196 TYR A CA 1
ATOM 1454 C C . TYR A 1 196 ? 5.522 -10.115 8.597 1.00 87.31 196 TYR A C 1
ATOM 1456 O O . TYR A 1 196 ? 4.614 -10.051 7.778 1.00 87.31 196 TYR A O 1
ATOM 1464 N N . ASP A 1 197 ? 5.453 -10.898 9.677 1.00 89.94 197 ASP A N 1
ATOM 1465 C CA . ASP A 1 197 ? 4.337 -11.819 9.959 1.00 89.94 197 ASP A CA 1
ATOM 1466 C C . ASP A 1 197 ? 3.019 -11.096 10.304 1.00 89.94 197 ASP A C 1
ATOM 1468 O O . ASP A 1 197 ? 1.942 -11.701 10.369 1.00 89.94 197 ASP A O 1
ATOM 1472 N N . LEU A 1 198 ? 3.095 -9.792 10.581 1.00 91.94 198 LEU A N 1
ATOM 1473 C CA . LEU A 1 198 ? 1.930 -8.943 10.811 1.00 91.94 198 LEU A CA 1
ATOM 1474 C C . LEU A 1 198 ? 1.451 -8.260 9.524 1.00 91.94 198 LEU A C 1
ATOM 1476 O O . LEU A 1 198 ? 0.353 -7.701 9.526 1.00 91.94 198 LEU A O 1
ATOM 1480 N N . LEU A 1 199 ? 2.252 -8.294 8.452 1.00 93.62 199 LEU A N 1
ATOM 1481 C CA . LEU A 1 199 ? 1.938 -7.680 7.167 1.00 93.62 199 LEU A CA 1
ATOM 1482 C C . LEU A 1 199 ? 1.152 -8.672 6.310 1.00 93.62 199 LEU A C 1
ATOM 1484 O O . LEU A 1 199 ? 1.646 -9.746 5.980 1.00 93.62 199 LEU A O 1
ATOM 1488 N N . LEU A 1 200 ? -0.063 -8.296 5.935 1.00 94.00 200 LEU A N 1
ATOM 1489 C CA . LEU A 1 200 ? -0.971 -9.129 5.159 1.00 94.00 200 LEU A CA 1
ATOM 1490 C C . LEU A 1 200 ? -1.369 -8.418 3.864 1.00 94.00 200 LEU A C 1
ATOM 1492 O O . LEU A 1 200 ? -1.539 -7.194 3.831 1.00 94.00 200 LEU A O 1
ATOM 1496 N N . GLU A 1 201 ? -1.525 -9.193 2.796 1.00 91.44 201 GLU A N 1
ATOM 1497 C CA . GLU A 1 201 ? -1.949 -8.697 1.489 1.00 91.44 201 GLU A CA 1
ATOM 1498 C C . GLU A 1 201 ? -3.487 -8.670 1.375 1.00 91.44 201 GLU A C 1
ATOM 1500 O O . GLU A 1 201 ? -4.180 -9.342 2.144 1.00 91.44 201 GLU A O 1
ATOM 1505 N N . PRO A 1 202 ? -4.067 -7.905 0.425 1.00 90.44 202 PRO A N 1
ATOM 1506 C CA . PRO A 1 202 ? -5.520 -7.780 0.282 1.00 90.44 202 PRO A CA 1
ATOM 1507 C C . PRO A 1 202 ? -6.247 -9.127 0.136 1.00 90.44 202 PRO A C 1
ATOM 1509 O O . PRO A 1 202 ? -7.343 -9.295 0.665 1.00 90.44 202 PRO A O 1
ATOM 1512 N N . GLU A 1 203 ? -5.627 -10.088 -0.554 1.00 90.38 203 GLU A N 1
ATOM 1513 C CA . GLU A 1 203 ? -6.188 -11.425 -0.796 1.00 90.38 203 GLU A CA 1
ATOM 1514 C C . GLU A 1 203 ? -6.365 -12.230 0.501 1.00 90.38 203 GLU A C 1
ATOM 1516 O O . GLU A 1 203 ? -7.326 -12.989 0.621 1.00 90.38 203 GLU A O 1
ATOM 1521 N N . ASP A 1 204 ? -5.493 -12.006 1.488 1.00 91.44 204 ASP A N 1
ATOM 1522 C CA . ASP A 1 204 ? -5.528 -12.695 2.778 1.00 91.44 204 ASP A CA 1
ATOM 1523 C C . ASP A 1 204 ? -6.463 -12.004 3.780 1.00 91.44 204 ASP A C 1
ATOM 1525 O O . ASP A 1 204 ? -7.112 -12.671 4.587 1.00 91.44 204 ASP A O 1
ATOM 1529 N N . ILE A 1 205 ? -6.555 -10.666 3.742 1.00 94.00 205 ILE A N 1
ATOM 1530 C CA . ILE A 1 205 ? -7.340 -9.903 4.731 1.00 94.00 205 ILE A CA 1
ATOM 1531 C C . ILE A 1 205 ? -8.810 -9.749 4.358 1.00 94.00 205 ILE A C 1
ATOM 1533 O O . ILE A 1 205 ? -9.658 -9.759 5.249 1.00 94.00 205 ILE A O 1
ATOM 1537 N N . ASN A 1 206 ? -9.133 -9.597 3.069 1.00 95.06 206 ASN A N 1
ATOM 1538 C CA . ASN A 1 206 ? -10.503 -9.307 2.639 1.00 95.06 206 ASN A CA 1
ATOM 1539 C C . ASN A 1 206 ? -11.498 -10.413 3.049 1.00 95.06 206 ASN A C 1
ATOM 1541 O O . ASN A 1 206 ? -12.561 -10.063 3.562 1.00 95.06 206 ASN A O 1
ATOM 1545 N N . PRO A 1 207 ? -11.176 -11.724 2.952 1.00 95.44 207 PRO A N 1
ATOM 1546 C CA . PRO A 1 207 ? -12.079 -12.786 3.410 1.00 95.44 207 PRO A CA 1
ATOM 1547 C C . PRO A 1 207 ? -12.384 -12.763 4.915 1.00 95.44 207 PRO A C 1
ATOM 1549 O O . PRO A 1 207 ? -13.387 -13.329 5.343 1.00 95.44 207 PRO A O 1
ATOM 1552 N N . ALA A 1 208 ? -11.518 -12.143 5.721 1.00 93.75 208 ALA A N 1
ATOM 1553 C CA . ALA A 1 208 ? -11.652 -12.053 7.173 1.00 93.75 208 ALA A CA 1
ATOM 1554 C C . ALA A 1 208 ? -12.069 -10.652 7.653 1.00 93.75 208 ALA A C 1
ATOM 1556 O O . ALA A 1 208 ? -12.129 -10.421 8.862 1.00 93.75 208 ALA A O 1
ATOM 1557 N N . MET A 1 209 ? -12.365 -9.717 6.743 1.00 95.44 209 MET A N 1
ATOM 1558 C CA . MET A 1 209 ? -12.567 -8.304 7.080 1.00 95.44 209 MET A CA 1
ATOM 1559 C C . MET A 1 209 ? -13.689 -8.082 8.108 1.00 95.44 209 MET A C 1
ATOM 1561 O O . MET A 1 209 ? -13.523 -7.299 9.040 1.00 95.44 209 MET A O 1
ATOM 1565 N N . ASP A 1 210 ? -14.782 -8.842 8.002 1.00 95.38 210 ASP A N 1
ATOM 1566 C CA . ASP A 1 210 ? -15.950 -8.774 8.897 1.00 95.38 210 ASP A CA 1
ATOM 1567 C C . ASP A 1 210 ? -15.625 -9.139 10.358 1.00 95.38 210 ASP A C 1
ATOM 1569 O O . ASP A 1 210 ? -16.388 -8.836 11.281 1.00 95.38 210 ASP A O 1
ATOM 1573 N N . THR A 1 211 ? -14.501 -9.829 10.581 1.00 95.25 211 T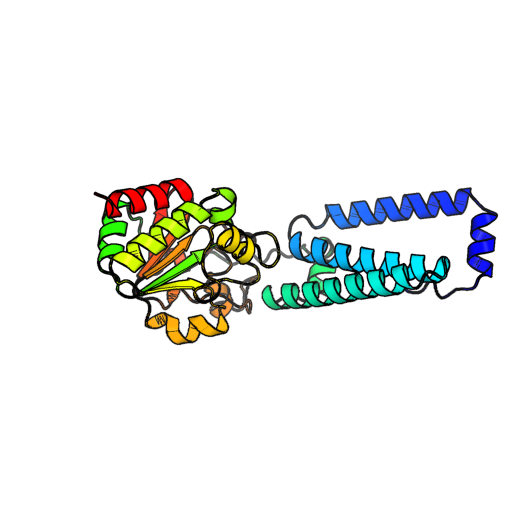HR A N 1
ATOM 1574 C CA . THR A 1 211 ? -14.061 -10.230 11.921 1.00 95.25 211 THR A CA 1
ATOM 1575 C C . THR A 1 211 ? -13.358 -9.103 12.669 1.00 95.25 211 THR A C 1
ATOM 1577 O O . THR A 1 211 ? -13.349 -9.138 13.898 1.00 95.25 211 THR A O 1
ATOM 1580 N N . TYR A 1 212 ? -12.835 -8.096 11.956 1.00 96.88 212 TYR A N 1
ATOM 1581 C CA . TYR A 1 212 ? -12.131 -6.968 12.557 1.00 96.88 212 TYR A CA 1
ATOM 1582 C C . TYR A 1 212 ? -13.103 -5.976 13.203 1.00 96.88 212 TYR A C 1
ATOM 1584 O O . TYR A 1 212 ? -14.055 -5.496 12.577 1.00 96.88 212 TYR A O 1
ATOM 1592 N N . ASP A 1 213 ? -12.834 -5.626 14.461 1.00 96.81 213 ASP A N 1
ATOM 1593 C CA . ASP A 1 213 ? -13.623 -4.644 15.205 1.00 96.81 213 ASP A CA 1
ATOM 1594 C C . ASP A 1 213 ? -13.379 -3.225 14.692 1.00 96.81 213 ASP A C 1
ATOM 1596 O O . ASP A 1 213 ? -14.326 -2.452 14.513 1.00 96.81 213 ASP A O 1
ATOM 1600 N N . VAL A 1 214 ? -12.113 -2.895 14.420 1.00 97.31 214 VAL A N 1
ATOM 1601 C CA . VAL A 1 214 ? -11.716 -1.576 13.924 1.00 97.31 214 VAL A CA 1
ATOM 1602 C C . VAL A 1 214 ? -10.707 -1.698 12.782 1.00 97.31 214 VAL A C 1
ATOM 1604 O O . VAL A 1 214 ? -9.676 -2.354 12.910 1.00 97.31 214 VAL A O 1
ATOM 1607 N N . ALA A 1 215 ? -10.969 -1.011 11.670 1.00 97.94 215 ALA A N 1
ATOM 1608 C CA . ALA A 1 215 ? -10.003 -0.794 10.596 1.00 97.94 215 ALA A CA 1
ATOM 1609 C C . ALA A 1 215 ? -9.510 0.663 10.611 1.00 97.94 215 ALA A C 1
ATOM 1611 O O . ALA A 1 215 ? -10.287 1.590 10.388 1.00 97.94 215 ALA A O 1
ATOM 1612 N N . ILE A 1 216 ? -8.217 0.880 10.853 1.00 97.62 216 ILE A N 1
ATOM 1613 C CA . ILE A 1 216 ? -7.580 2.200 10.909 1.00 97.62 216 ILE A CA 1
ATOM 1614 C C . ILE A 1 216 ? -6.878 2.487 9.579 1.00 97.62 216 ILE A C 1
ATOM 1616 O O . ILE A 1 216 ? -5.795 1.982 9.298 1.00 97.62 216 ILE A O 1
ATOM 1620 N N . VAL A 1 217 ? -7.470 3.341 8.756 1.00 97.31 217 VAL A N 1
ATOM 1621 C CA . VAL A 1 217 ? -6.931 3.806 7.476 1.00 97.31 217 VAL A CA 1
ATOM 1622 C C . VAL A 1 217 ? -6.084 5.059 7.696 1.00 97.31 217 VAL A C 1
ATOM 1624 O O . VAL A 1 217 ? -6.612 6.139 7.962 1.00 97.31 217 VAL A O 1
ATOM 1627 N N . ILE A 1 218 ? -4.765 4.952 7.523 1.00 96.12 218 ILE A N 1
ATOM 1628 C CA . ILE A 1 218 ? -3.822 6.045 7.804 1.00 96.12 218 ILE A CA 1
ATOM 1629 C C . ILE A 1 218 ? -3.321 6.664 6.503 1.00 96.12 218 ILE A C 1
ATOM 1631 O O . ILE A 1 218 ? -2.360 6.198 5.889 1.00 96.12 218 ILE A O 1
ATOM 1635 N N . GLY A 1 219 ? -3.960 7.748 6.060 1.00 91.56 219 GLY A N 1
ATOM 1636 C CA . GLY A 1 219 ? -3.515 8.480 4.873 1.00 91.56 219 GLY A CA 1
ATOM 1637 C C . GLY A 1 219 ? -3.617 7.690 3.561 1.00 91.56 219 GLY A C 1
ATOM 1638 O O . GLY A 1 219 ? -2.927 8.019 2.590 1.00 91.56 219 GLY A O 1
ATOM 1639 N N . ALA A 1 220 ? -4.447 6.646 3.528 1.00 92.62 220 ALA A N 1
ATOM 1640 C CA . ALA A 1 220 ? -4.859 5.931 2.326 1.00 92.62 220 ALA A CA 1
ATOM 1641 C C . ALA A 1 220 ? -6.194 6.490 1.805 1.00 92.62 220 ALA A C 1
ATOM 1643 O O . ALA A 1 220 ? -7.021 6.985 2.568 1.00 92.62 220 ALA A O 1
ATOM 1644 N N . ASN A 1 221 ? -6.385 6.456 0.484 1.00 91.88 221 ASN A N 1
ATOM 1645 C CA . ASN A 1 221 ? -7.623 6.910 -0.150 1.00 91.88 221 ASN A CA 1
ATOM 1646 C C . ASN A 1 221 ? -8.047 5.941 -1.259 1.00 91.88 221 ASN A C 1
ATOM 1648 O O . ASN A 1 221 ? -8.959 5.152 -1.054 1.00 91.88 221 ASN A O 1
ATOM 1652 N N . ASP A 1 222 ? -7.333 5.924 -2.387 1.00 89.69 222 ASP A N 1
ATOM 1653 C CA . ASP A 1 222 ? -7.742 5.118 -3.547 1.00 89.69 222 ASP A CA 1
ATOM 1654 C C . ASP A 1 222 ? -7.699 3.605 -3.258 1.00 89.69 222 ASP A C 1
ATOM 1656 O O . ASP A 1 222 ? -8.590 2.874 -3.670 1.00 89.69 222 ASP A O 1
ATOM 1660 N N . VAL A 1 223 ? -6.715 3.143 -2.476 1.00 92.00 223 VAL A N 1
ATOM 1661 C CA . VAL A 1 223 ? -6.512 1.717 -2.129 1.00 92.00 223 VAL A CA 1
ATOM 1662 C C . VAL A 1 223 ? -7.573 1.126 -1.188 1.00 92.00 223 VAL A C 1
ATOM 1664 O O . VAL A 1 223 ? -7.581 -0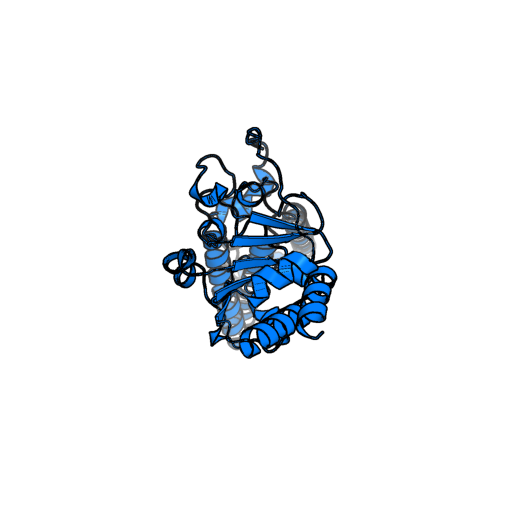.078 -0.956 1.00 92.00 223 VAL A O 1
ATOM 1667 N N . VAL A 1 224 ? -8.453 1.967 -0.642 1.00 95.12 224 VAL A N 1
ATOM 1668 C CA . VAL A 1 224 ? -9.588 1.574 0.209 1.00 95.12 224 VAL A CA 1
ATOM 1669 C C . VAL A 1 224 ? -10.924 2.051 -0.373 1.00 95.12 224 VAL A C 1
ATOM 1671 O O . VAL A 1 224 ? -11.927 2.084 0.333 1.00 95.12 224 VAL A O 1
ATOM 1674 N N . ASN A 1 225 ? -10.942 2.507 -1.630 1.00 94.25 225 ASN A N 1
ATOM 1675 C CA . ASN A 1 225 ? -12.108 3.149 -2.230 1.00 94.25 225 ASN A CA 1
ATOM 1676 C C . ASN A 1 225 ? -13.100 2.109 -2.796 1.00 94.25 225 ASN A C 1
ATOM 1678 O O . ASN A 1 225 ? -12.775 1.475 -3.803 1.00 94.25 225 ASN A O 1
ATOM 1682 N N . PRO A 1 226 ? -14.323 1.975 -2.236 1.00 92.81 226 PRO A N 1
ATOM 1683 C CA . PRO A 1 226 ? -15.315 0.997 -2.690 1.00 92.81 226 PRO A CA 1
ATOM 1684 C C . PRO A 1 226 ? -15.770 1.195 -4.142 1.00 92.81 226 PRO A C 1
ATOM 1686 O O . PRO A 1 226 ? -16.209 0.242 -4.778 1.00 92.81 226 PRO A O 1
ATOM 1689 N N . SER A 1 227 ? -15.610 2.392 -4.723 1.00 89.38 227 SER A N 1
ATOM 1690 C CA . SER A 1 227 ? -15.916 2.628 -6.143 1.00 89.38 227 SER A CA 1
ATOM 1691 C C . SER A 1 227 ? -15.102 1.733 -7.087 1.00 89.38 227 SER A C 1
ATOM 1693 O O . SER A 1 227 ? -15.491 1.559 -8.240 1.00 89.38 227 SER A O 1
ATOM 1695 N N . ALA A 1 228 ? -13.988 1.151 -6.628 1.00 88.19 228 ALA A N 1
ATOM 1696 C CA . ALA A 1 228 ? -13.234 0.175 -7.407 1.00 88.19 228 ALA A CA 1
ATOM 1697 C C . ALA A 1 228 ? -14.003 -1.141 -7.642 1.00 88.19 228 ALA A C 1
ATOM 1699 O O . ALA A 1 228 ? -13.761 -1.810 -8.642 1.00 88.19 228 ALA A O 1
ATOM 1700 N N . THR A 1 229 ? -14.949 -1.506 -6.774 1.00 87.25 229 THR A N 1
ATOM 1701 C CA . THR A 1 229 ? -15.729 -2.753 -6.876 1.00 87.25 229 THR A CA 1
ATOM 1702 C C . THR A 1 229 ? -17.215 -2.497 -7.133 1.00 87.25 229 THR A C 1
ATOM 1704 O O . THR A 1 229 ? -17.848 -3.248 -7.874 1.00 87.25 229 THR A O 1
ATOM 1707 N N . GLU A 1 230 ? -17.769 -1.414 -6.584 1.00 86.62 230 GLU A N 1
ATOM 1708 C CA . GLU A 1 230 ? -19.203 -1.101 -6.635 1.00 86.62 230 GLU A CA 1
ATOM 1709 C C . GLU A 1 230 ? -19.618 -0.311 -7.899 1.00 86.62 230 GLU A C 1
ATOM 1711 O O . GLU A 1 230 ? -20.779 -0.373 -8.309 1.00 86.62 230 GLU A O 1
ATOM 1716 N N . GLU A 1 231 ? -18.701 0.423 -8.549 1.00 85.12 231 GLU A N 1
ATOM 1717 C CA . GLU A 1 231 ? -19.043 1.391 -9.607 1.00 85.12 231 GLU A CA 1
ATOM 1718 C C . GLU A 1 231 ? -18.315 1.127 -10.941 1.00 85.12 231 GLU A C 1
ATOM 1720 O O . GLU A 1 231 ? -17.231 1.668 -11.166 1.00 85.12 231 GLU A O 1
ATOM 1725 N N . PRO A 1 232 ? -18.929 0.396 -11.898 1.00 80.94 232 PRO A N 1
ATOM 1726 C CA . PRO A 1 232 ? -18.325 0.079 -13.203 1.00 80.94 232 PRO A CA 1
ATOM 1727 C C . PRO A 1 232 ? -17.847 1.275 -14.038 1.00 80.94 232 PRO A C 1
ATOM 1729 O O . PRO A 1 232 ? -17.014 1.116 -14.926 1.00 80.94 232 PRO A O 1
ATOM 1732 N N . GLY A 1 233 ? -18.388 2.472 -13.787 1.00 78.88 233 GLY A N 1
ATOM 1733 C CA . GLY A 1 233 ? -17.997 3.711 -14.467 1.00 78.88 233 GLY A CA 1
ATOM 1734 C C . GLY A 1 233 ? -16.836 4.463 -13.808 1.00 78.88 233 GLY A C 1
ATOM 1735 O O . GLY A 1 233 ? -16.438 5.512 -14.312 1.00 78.88 233 GLY A O 1
ATOM 1736 N N . SER A 1 234 ? -16.318 3.977 -12.678 1.00 81.88 234 SER A N 1
ATOM 1737 C CA . SER A 1 234 ? -15.229 4.629 -11.956 1.00 81.88 234 SER A CA 1
ATOM 1738 C C . SER A 1 234 ? -13.883 4.439 -12.675 1.00 81.88 234 SER A C 1
ATOM 1740 O O . SER A 1 234 ? -13.582 3.329 -13.117 1.00 81.88 234 SER A O 1
ATOM 1742 N N . PRO A 1 235 ? -13.012 5.467 -12.736 1.00 78.38 235 PRO A N 1
ATOM 1743 C CA . PRO A 1 235 ? -11.645 5.345 -13.257 1.00 78.38 235 PRO A CA 1
ATOM 1744 C C . PRO A 1 235 ? -10.786 4.267 -12.579 1.00 78.38 235 PRO A C 1
ATOM 1746 O O . PRO A 1 235 ? -9.785 3.840 -13.150 1.00 78.38 235 PRO A O 1
ATOM 1749 N N . ILE A 1 236 ? -11.155 3.860 -11.361 1.00 83.06 236 ILE A N 1
ATOM 1750 C CA . ILE A 1 236 ? -10.460 2.840 -10.562 1.00 83.06 236 ILE A CA 1
ATOM 1751 C C . ILE A 1 236 ? -11.208 1.499 -10.525 1.00 83.06 236 ILE A C 1
ATOM 1753 O O . ILE A 1 236 ? -10.841 0.622 -9.746 1.00 83.06 236 ILE A O 1
ATOM 1757 N N . TYR A 1 237 ? -12.259 1.325 -11.334 1.00 85.06 237 TYR A N 1
ATOM 1758 C CA . TYR A 1 237 ? -13.030 0.083 -11.354 1.00 85.06 237 TYR A CA 1
ATOM 1759 C C . TYR A 1 237 ? -12.148 -1.123 -11.702 1.00 85.06 237 TYR A C 1
ATOM 1761 O O . TYR A 1 237 ? -11.344 -1.057 -12.630 1.00 85.06 237 TYR A O 1
ATOM 1769 N N . GLY A 1 238 ? -12.297 -2.218 -10.957 1.00 83.75 238 GLY A N 1
ATOM 1770 C CA . GLY A 1 238 ? -11.527 -3.459 -11.067 1.00 83.75 238 GLY A CA 1
ATOM 1771 C C . GLY A 1 238 ? -10.136 -3.427 -10.423 1.00 83.75 238 GLY A C 1
ATOM 1772 O O . GLY A 1 238 ? -9.429 -4.432 -10.476 1.00 83.75 238 GLY A O 1
ATOM 1773 N N . MET A 1 239 ? -9.722 -2.308 -9.818 1.00 86.56 239 MET A N 1
ATOM 1774 C CA . MET A 1 239 ? -8.519 -2.259 -8.984 1.00 86.56 239 MET A CA 1
ATOM 1775 C C . MET A 1 239 ? -8.746 -3.116 -7.727 1.00 86.56 239 MET A C 1
ATOM 1777 O O . MET A 1 239 ? -9.762 -2.918 -7.057 1.00 86.56 239 MET A O 1
ATOM 1781 N N . PRO A 1 240 ? -7.839 -4.049 -7.377 1.00 88.06 240 PRO A N 1
ATOM 1782 C CA . PRO A 1 240 ? -7.863 -4.674 -6.060 1.00 88.06 240 PRO A CA 1
ATOM 1783 C C . PRO A 1 240 ? -7.839 -3.578 -4.994 1.00 88.06 240 PRO A C 1
ATOM 1785 O O . PRO A 1 240 ? -7.127 -2.590 -5.144 1.00 88.06 240 PRO A O 1
ATOM 1788 N N . ILE A 1 241 ? -8.647 -3.715 -3.951 1.00 93.88 241 ILE A N 1
ATOM 1789 C CA . ILE A 1 241 ? -8.666 -2.787 -2.819 1.00 93.88 241 ILE A CA 1
ATOM 1790 C C . ILE A 1 241 ? -8.642 -3.581 -1.524 1.00 93.88 241 ILE A C 1
ATOM 1792 O O . ILE A 1 241 ? -8.955 -4.773 -1.499 1.00 93.88 241 ILE A O 1
ATOM 1796 N N . ILE A 1 242 ? -8.304 -2.899 -0.437 1.00 96.06 242 ILE A N 1
ATOM 1797 C CA . ILE A 1 242 ? -8.571 -3.414 0.899 1.00 96.06 242 ILE A CA 1
ATOM 1798 C C . ILE A 1 242 ? -9.998 -3.014 1.261 1.00 96.06 242 ILE A C 1
ATOM 1800 O O . ILE A 1 242 ? -10.308 -1.825 1.369 1.00 96.06 242 ILE A O 1
ATOM 1804 N N . GLU A 1 243 ? -10.869 -4.001 1.446 1.00 95.56 243 GLU A N 1
ATOM 1805 C CA . GLU A 1 243 ? -12.311 -3.814 1.627 1.00 95.56 243 GLU A CA 1
ATOM 1806 C C . GLU A 1 243 ? -12.679 -3.376 3.053 1.00 95.56 243 GLU A C 1
ATOM 1808 O O . GLU A 1 243 ? -13.627 -3.875 3.645 1.00 95.56 243 GLU A O 1
ATOM 1813 N N . VAL A 1 244 ? -11.963 -2.391 3.609 1.00 96.75 244 VAL A N 1
ATOM 1814 C CA . VAL A 1 244 ? -12.141 -1.904 4.994 1.00 96.75 244 VAL A CA 1
ATOM 1815 C C . VAL A 1 244 ? -13.579 -1.519 5.336 1.00 96.75 244 VAL A C 1
ATOM 1817 O O . VAL A 1 244 ? -13.947 -1.533 6.502 1.00 96.75 244 VAL A O 1
ATOM 1820 N N . HIS A 1 245 ? -14.408 -1.198 4.337 1.00 94.88 245 HIS A N 1
ATOM 1821 C CA . HIS A 1 245 ? -15.825 -0.892 4.527 1.00 94.88 245 HIS A CA 1
ATOM 1822 C C . HIS A 1 245 ? -16.636 -2.047 5.130 1.00 94.88 245 HIS A C 1
ATOM 1824 O O . HIS A 1 245 ? -17.718 -1.783 5.653 1.00 94.88 245 HIS A O 1
ATOM 1830 N N . ASN A 1 246 ? -16.127 -3.278 5.063 1.00 95.62 246 ASN A N 1
ATOM 1831 C CA . ASN A 1 246 ? -16.743 -4.471 5.637 1.00 95.62 246 ASN A CA 1
ATOM 1832 C C . ASN A 1 246 ? -16.395 -4.676 7.129 1.00 95.62 246 ASN A C 1
ATOM 1834 O O . ASN A 1 246 ? -17.066 -5.438 7.819 1.00 95.62 246 ASN A O 1
ATOM 1838 N N . ALA A 1 247 ? -15.401 -3.958 7.667 1.00 96.81 247 ALA A N 1
ATOM 1839 C CA . ALA A 1 247 ? -15.090 -3.993 9.097 1.00 96.81 247 ALA A CA 1
ATOM 1840 C C . ALA A 1 247 ? -16.212 -3.352 9.939 1.00 96.81 247 ALA A C 1
ATOM 1842 O O . ALA A 1 247 ? -16.962 -2.490 9.461 1.00 96.81 247 ALA A O 1
ATOM 1843 N N . LYS A 1 248 ? -16.312 -3.722 11.226 1.00 96.06 248 LYS A N 1
ATOM 1844 C CA . LYS A 1 248 ? -17.391 -3.223 12.104 1.00 96.06 248 LYS A CA 1
ATOM 1845 C C . LYS A 1 248 ? -17.345 -1.704 12.274 1.00 96.06 248 LYS A C 1
ATOM 1847 O O . LYS A 1 248 ? -18.386 -1.054 12.201 1.00 96.06 248 LYS A O 1
ATOM 1852 N N . THR A 1 249 ? -16.150 -1.147 12.469 1.00 96.25 249 THR A N 1
ATOM 1853 C CA . THR A 1 249 ? -15.894 0.298 12.531 1.00 96.25 249 THR A CA 1
ATOM 1854 C C . THR A 1 249 ? -14.666 0.644 11.697 1.00 96.25 249 THR A C 1
ATOM 1856 O O . THR A 1 249 ? -13.680 -0.087 11.700 1.00 96.25 249 THR A O 1
ATOM 1859 N N . VAL A 1 250 ? -14.696 1.778 10.998 1.00 97.69 250 VAL A N 1
ATOM 1860 C CA . VAL A 1 250 ? -13.569 2.263 10.192 1.00 97.69 250 VAL A CA 1
ATOM 1861 C C . VAL A 1 250 ? -13.160 3.647 10.659 1.00 97.69 250 VAL A C 1
ATOM 1863 O O . VAL A 1 250 ? -13.978 4.562 10.683 1.00 97.69 250 VAL A O 1
ATOM 1866 N N . PHE A 1 251 ? -11.884 3.828 10.973 1.00 96.69 251 PHE A N 1
ATOM 1867 C CA . PHE A 1 251 ? -11.290 5.132 11.237 1.00 96.69 251 PHE A CA 1
ATOM 1868 C C . PHE A 1 251 ? -10.462 5.568 10.050 1.00 96.69 251 PHE A C 1
ATOM 1870 O O . PHE A 1 251 ? -9.580 4.846 9.604 1.00 96.69 251 PHE A O 1
ATOM 1877 N N . VAL A 1 252 ? -10.729 6.762 9.534 1.00 96.56 252 VAL A N 1
ATOM 1878 C CA . VAL A 1 252 ? -9.964 7.327 8.426 1.00 96.56 252 VAL A CA 1
ATOM 1879 C C . VAL A 1 252 ? -9.236 8.570 8.901 1.00 96.56 252 VAL A C 1
ATOM 1881 O O . VAL A 1 252 ? -9.859 9.572 9.253 1.00 96.56 252 VAL A O 1
ATOM 1884 N N . LEU A 1 253 ? -7.907 8.509 8.854 1.00 94.62 253 LEU A N 1
ATOM 1885 C CA . LEU A 1 253 ? -7.024 9.606 9.219 1.00 94.62 253 LEU A CA 1
ATOM 1886 C C . LEU A 1 253 ? -6.567 10.353 7.973 1.00 94.62 253 LEU A C 1
ATOM 1888 O O . LEU A 1 253 ? -5.852 9.811 7.119 1.00 94.62 253 LEU A O 1
ATOM 1892 N N . LYS A 1 254 ? -6.968 11.622 7.871 1.00 91.50 254 LYS A N 1
ATOM 1893 C CA . LYS A 1 254 ? -6.537 12.526 6.799 1.00 91.50 254 LYS A CA 1
ATOM 1894 C C . LYS A 1 254 ? -6.669 13.989 7.215 1.00 91.50 254 LYS A C 1
ATOM 1896 O O . LYS A 1 254 ? -7.522 14.347 8.011 1.00 91.50 254 LYS A O 1
ATOM 1901 N N . ARG A 1 255 ? -5.888 14.866 6.584 1.00 88.06 255 ARG A N 1
ATOM 1902 C CA . ARG A 1 255 ? -5.897 16.314 6.877 1.00 88.06 255 ARG A CA 1
ATOM 1903 C C . ARG A 1 255 ? -7.172 17.037 6.428 1.00 88.06 255 ARG A C 1
ATOM 1905 O O . ARG A 1 255 ? -7.558 18.032 7.020 1.00 88.06 255 ARG A O 1
ATOM 1912 N N . SER A 1 256 ? -7.791 16.588 5.338 1.00 86.38 256 SER A N 1
ATOM 1913 C CA . SER A 1 256 ? -8.927 17.265 4.697 1.00 86.38 256 SER A CA 1
ATOM 1914 C C . SER A 1 256 ? -9.721 16.297 3.821 1.00 86.38 256 SER A C 1
ATOM 1916 O O . SER A 1 256 ? -9.288 15.174 3.580 1.00 86.38 256 SER A O 1
ATOM 1918 N N . MET A 1 257 ? -10.843 16.732 3.242 1.00 84.88 257 MET A N 1
ATOM 1919 C CA . MET A 1 257 ? -11.630 15.936 2.284 1.00 84.88 257 MET A CA 1
ATOM 1920 C C . MET A 1 257 ? -11.033 15.850 0.864 1.00 84.88 257 MET A C 1
ATOM 1922 O O . MET A 1 257 ? -11.681 15.325 -0.034 1.00 84.88 257 MET A O 1
ATOM 1926 N N . SER A 1 258 ? -9.776 16.264 0.662 1.00 81.56 258 SER A N 1
ATOM 1927 C CA . SER A 1 258 ? -9.091 16.168 -0.635 1.00 81.56 258 SER A CA 1
ATOM 1928 C C . SER A 1 258 ? -9.067 14.737 -1.196 1.00 81.56 258 SER A C 1
ATOM 1930 O O . SER A 1 258 ? -8.980 13.754 -0.444 1.00 81.56 258 SER A O 1
ATOM 1932 N N . SER A 1 259 ? -9.145 14.639 -2.525 1.00 79.00 259 SER A N 1
ATOM 1933 C CA . SER A 1 259 ? -9.101 13.387 -3.283 1.00 79.00 259 SER A CA 1
ATOM 1934 C C . SER A 1 259 ? -7.715 12.737 -3.258 1.00 79.00 259 SER A C 1
ATOM 1936 O O . SER A 1 259 ? -6.713 13.365 -2.908 1.00 79.00 259 SER A O 1
ATOM 1938 N N . GLY A 1 260 ? -7.675 11.453 -3.618 1.00 77.75 260 GLY A N 1
ATOM 1939 C CA . GLY A 1 260 ? -6.444 10.694 -3.797 1.00 77.75 260 GLY A CA 1
ATOM 1940 C C . GLY A 1 260 ? -5.752 10.999 -5.122 1.00 77.75 260 GLY A C 1
ATOM 1941 O O . GLY A 1 260 ? -5.982 12.030 -5.755 1.00 77.75 260 GLY A O 1
ATOM 1942 N N . PHE A 1 261 ? -4.895 10.075 -5.539 1.00 73.19 261 PHE A N 1
ATOM 1943 C CA . PHE A 1 261 ? -4.160 10.161 -6.792 1.00 73.19 261 PHE A CA 1
ATOM 1944 C C . PHE A 1 261 ? -5.096 10.081 -8.006 1.00 73.19 261 PHE A C 1
ATOM 1946 O O . PHE A 1 261 ? -4.935 10.842 -8.955 1.00 73.19 261 PHE A O 1
ATOM 1953 N N . ALA A 1 262 ? -6.119 9.227 -7.943 1.00 70.38 262 ALA A N 1
ATOM 1954 C CA . ALA A 1 262 ? -7.095 9.064 -9.019 1.00 70.38 262 ALA A CA 1
ATOM 1955 C C . ALA A 1 262 ? -8.051 10.263 -9.193 1.00 70.38 262 ALA A C 1
ATOM 1957 O O . ALA A 1 262 ? -8.844 10.279 -10.131 1.00 70.38 262 ALA A O 1
ATOM 1958 N N . GLY A 1 263 ? -8.012 11.261 -8.300 1.00 77.56 263 GLY A N 1
ATOM 1959 C CA . GLY A 1 263 ? -8.878 12.444 -8.382 1.00 77.56 263 GLY A CA 1
ATOM 1960 C C . GLY A 1 263 ? -10.366 12.156 -8.154 1.00 77.56 263 GLY A C 1
ATOM 1961 O O . GLY A 1 263 ? -11.195 13.037 -8.364 1.00 77.56 263 GLY A O 1
ATOM 1962 N N . VAL A 1 264 ? -10.709 10.942 -7.717 1.00 79.44 264 VAL A N 1
ATOM 1963 C CA . VAL A 1 264 ? -12.079 10.532 -7.403 1.00 79.44 264 VAL A CA 1
ATOM 1964 C C . VAL A 1 264 ? -12.387 10.748 -5.925 1.00 79.44 264 VAL A C 1
ATOM 1966 O O . VAL A 1 264 ? -11.505 10.685 -5.061 1.00 79.44 264 VAL A O 1
ATOM 1969 N N . GLN A 1 265 ? -13.655 11.018 -5.634 1.00 84.38 265 GLN A N 1
ATOM 1970 C CA . GLN A 1 265 ? -14.160 11.016 -4.267 1.00 84.38 265 GLN A CA 1
ATOM 1971 C C . GLN A 1 265 ? -14.307 9.569 -3.775 1.00 84.38 265 GLN A C 1
ATOM 1973 O O . GLN A 1 265 ? -14.405 8.641 -4.578 1.00 84.38 265 GLN A O 1
ATOM 1978 N N . ASN A 1 266 ? -14.272 9.368 -2.459 1.00 91.06 266 ASN A N 1
ATOM 1979 C CA . ASN A 1 266 ? -14.322 8.038 -1.862 1.00 91.06 266 ASN A CA 1
ATOM 1980 C C . ASN A 1 266 ? -15.611 7.868 -1.041 1.00 91.06 266 ASN A C 1
ATOM 1982 O O . ASN A 1 266 ? -15.730 8.508 0.011 1.00 91.06 266 ASN A O 1
ATOM 1986 N N . PRO A 1 267 ? -16.547 7.004 -1.484 1.00 91.56 267 PRO A N 1
ATOM 1987 C CA . PRO A 1 267 ? -17.787 6.719 -0.767 1.00 91.56 267 PRO A CA 1
ATOM 1988 C C . PRO A 1 267 ? -17.583 6.186 0.656 1.00 91.56 267 PRO A C 1
ATOM 1990 O O . PRO A 1 267 ? -18.462 6.375 1.494 1.00 91.56 267 PRO A O 1
ATOM 1993 N N . LEU A 1 268 ? -16.430 5.567 0.959 1.00 92.94 268 LEU A N 1
ATOM 1994 C CA . LEU A 1 268 ? -16.096 5.063 2.298 1.00 92.94 268 LEU A CA 1
ATOM 1995 C C . LEU A 1 268 ? -16.305 6.130 3.376 1.00 92.94 268 LEU A C 1
ATOM 1997 O O . LEU A 1 268 ? -16.864 5.838 4.423 1.00 92.94 268 LEU A O 1
ATOM 2001 N N . PHE A 1 269 ? -15.912 7.376 3.102 1.00 93.12 269 PHE A N 1
ATOM 2002 C CA . PHE A 1 269 ? -15.925 8.464 4.089 1.00 93.12 269 PHE A CA 1
ATOM 2003 C C . PHE A 1 269 ? -17.333 8.854 4.560 1.00 93.12 269 PHE A C 1
ATOM 2005 O O . PHE A 1 269 ? -17.473 9.591 5.534 1.00 93.12 269 PHE A O 1
ATOM 2012 N N . PHE A 1 270 ? -18.359 8.362 3.867 1.00 91.50 270 PHE A N 1
ATOM 2013 C CA . PHE A 1 270 ? -19.766 8.643 4.124 1.00 91.50 270 PHE A CA 1
ATOM 2014 C C . PHE A 1 270 ? -20.531 7.413 4.626 1.00 91.50 270 PHE A C 1
ATOM 2016 O O . PHE A 1 270 ? -21.724 7.518 4.902 1.00 91.50 270 PHE A O 1
ATOM 2023 N N . LYS A 1 271 ? -19.881 6.242 4.730 1.00 92.56 271 LYS A N 1
ATOM 2024 C CA . LYS A 1 271 ? -20.530 5.026 5.235 1.00 92.56 271 LYS A CA 1
ATOM 2025 C C . LYS A 1 271 ? -20.790 5.133 6.738 1.00 92.56 271 LYS A C 1
ATOM 2027 O O . LYS A 1 271 ? -20.032 5.747 7.488 1.00 92.56 271 LYS A O 1
ATOM 2032 N N . ASP A 1 272 ? -21.859 4.488 7.199 1.00 92.25 272 ASP A N 1
ATOM 2033 C CA . ASP A 1 272 ? -22.341 4.645 8.572 1.00 92.25 272 ASP A CA 1
ATOM 2034 C C . ASP A 1 272 ? -21.379 4.150 9.653 1.00 92.25 272 ASP A C 1
ATOM 2036 O O . ASP A 1 272 ? -21.363 4.713 10.753 1.00 92.25 272 ASP A O 1
ATOM 2040 N N . ASN A 1 273 ? -20.573 3.139 9.332 1.00 94.44 273 ASN A N 1
ATOM 2041 C CA . ASN A 1 273 ? -19.524 2.568 10.176 1.00 94.44 273 ASN A CA 1
ATOM 2042 C C . ASN A 1 273 ? -18.202 3.352 10.127 1.00 94.44 273 ASN A C 1
ATOM 2044 O O . ASN A 1 273 ? -17.267 3.001 10.839 1.00 94.44 273 ASN A O 1
ATOM 2048 N N . THR A 1 274 ? -18.105 4.411 9.320 1.00 96.19 274 THR A N 1
ATOM 2049 C CA . THR A 1 274 ? -16.867 5.183 9.166 1.00 96.19 274 THR A CA 1
ATOM 2050 C C . THR A 1 274 ? -16.866 6.421 10.060 1.00 96.19 274 THR A C 1
ATOM 2052 O O . THR A 1 274 ? -17.883 7.105 10.212 1.00 96.19 274 THR A O 1
ATOM 2055 N N . ARG A 1 275 ? -15.725 6.709 10.684 1.00 95.12 275 ARG A N 1
ATOM 2056 C CA . ARG A 1 275 ? -15.446 7.939 11.429 1.00 95.12 275 ARG A CA 1
ATOM 2057 C C . ARG A 1 275 ? -14.183 8.592 10.885 1.00 95.12 275 ARG A C 1
ATOM 2059 O O . ARG A 1 275 ? -13.207 7.913 10.564 1.00 95.12 275 ARG A O 1
ATOM 2066 N N . MET A 1 276 ? -14.207 9.913 10.779 1.00 94.44 276 MET A N 1
ATOM 2067 C CA . MET A 1 276 ? -13.092 10.695 10.252 1.00 94.44 276 MET A CA 1
ATOM 2068 C C . MET A 1 276 ? -12.317 11.343 11.391 1.00 94.44 276 MET A C 1
ATOM 2070 O O . MET A 1 276 ? -12.850 12.204 12.089 1.00 94.44 276 MET A O 1
ATOM 2074 N N . LEU A 1 277 ? -11.049 10.974 11.536 1.00 93.06 277 LEU A N 1
ATOM 2075 C CA . LEU A 1 277 ? -10.127 11.625 12.458 1.00 93.06 277 LEU A CA 1
ATOM 2076 C C . LEU A 1 277 ? -9.278 12.614 11.650 1.00 93.06 277 LEU A C 1
ATOM 2078 O O . LEU A 1 277 ? -8.356 12.232 10.922 1.00 93.06 277 LEU A O 1
ATOM 2082 N N . PHE A 1 278 ? -9.660 13.891 11.698 1.00 92.38 278 PHE A N 1
ATOM 2083 C CA . PHE A 1 278 ? -8.997 14.932 10.917 1.00 92.38 278 PHE A CA 1
ATOM 2084 C C . PHE A 1 278 ? -7.715 15.414 11.598 1.00 92.38 278 PHE A C 1
ATOM 2086 O O . PHE A 1 278 ? -7.725 15.747 12.778 1.00 92.38 278 PHE A O 1
ATOM 2093 N N . GLY A 1 279 ? -6.629 15.506 10.832 1.00 90.88 279 GLY A N 1
ATOM 2094 C CA . GLY A 1 279 ? -5.343 15.993 11.332 1.00 90.88 279 GLY A CA 1
ATOM 2095 C C . GLY A 1 279 ? -4.156 15.516 10.503 1.00 90.88 279 GLY A C 1
ATOM 2096 O O . GLY A 1 279 ? -4.315 14.813 9.496 1.00 90.88 279 GLY A O 1
ATOM 2097 N N . ASP A 1 280 ? -2.955 15.941 10.898 1.00 92.31 280 ASP A N 1
ATOM 2098 C CA . ASP A 1 280 ? -1.732 15.293 10.435 1.00 92.31 280 ASP A CA 1
ATOM 2099 C C . ASP A 1 280 ? -1.655 13.868 11.001 1.00 92.31 280 ASP A C 1
ATOM 2101 O O . ASP A 1 280 ? -1.975 13.637 12.164 1.00 92.31 280 ASP A O 1
ATOM 2105 N N . ALA A 1 281 ? -1.238 12.899 10.182 1.00 91.38 281 ALA A N 1
ATOM 2106 C CA . ALA A 1 281 ? -1.269 11.494 10.584 1.00 91.38 281 ALA A CA 1
ATOM 2107 C C . ALA A 1 281 ? -0.377 11.212 11.801 1.00 91.38 281 ALA A C 1
ATOM 2109 O O . ALA A 1 281 ? -0.735 10.376 12.625 1.00 91.38 281 ALA A O 1
ATOM 2110 N N . LYS A 1 282 ? 0.764 11.902 11.926 1.00 93.75 282 LYS A N 1
ATOM 2111 C CA . LYS A 1 282 ? 1.657 11.731 13.070 1.00 93.75 282 LYS A CA 1
ATOM 2112 C C . LYS A 1 282 ? 1.035 12.329 14.323 1.00 93.75 282 LYS A C 1
ATOM 2114 O O . LYS A 1 282 ? 0.991 11.656 15.340 1.00 93.75 282 LYS A O 1
ATOM 2119 N N . GLU A 1 283 ? 0.517 13.550 14.231 1.00 93.06 283 GLU A N 1
ATOM 2120 C CA . GLU A 1 283 ? -0.105 14.252 15.359 1.00 93.06 283 GLU A CA 1
ATOM 2121 C C . GLU A 1 283 ? -1.338 13.513 15.892 1.00 93.06 283 GLU A C 1
ATOM 2123 O O . GLU A 1 283 ? -1.424 13.252 17.088 1.00 93.06 283 GLU A O 1
ATOM 2128 N N . SER A 1 284 ? -2.256 13.101 15.011 1.00 92.06 284 SER A N 1
ATOM 2129 C CA . SER A 1 284 ? -3.470 12.383 15.413 1.00 92.06 284 SER A CA 1
ATOM 2130 C C . SER A 1 284 ? -3.158 11.040 16.075 1.00 92.06 284 SER A C 1
ATOM 2132 O O . SER A 1 284 ? -3.756 10.715 17.096 1.00 92.06 284 SER A O 1
ATOM 2134 N N . ILE A 1 285 ? -2.213 10.267 15.524 1.00 93.75 285 ILE A N 1
ATOM 2135 C CA . ILE A 1 285 ? -1.813 8.980 16.111 1.00 93.75 285 ILE A CA 1
ATOM 2136 C C . ILE A 1 285 ? -1.033 9.187 17.413 1.00 93.75 285 ILE A C 1
ATOM 2138 O O . ILE A 1 285 ? -1.274 8.459 18.368 1.00 93.75 285 ILE A O 1
ATOM 2142 N N . SER A 1 286 ? -0.158 10.195 17.497 1.00 93.75 286 SER A N 1
ATOM 2143 C CA . SER A 1 286 ? 0.526 10.534 18.751 1.00 93.75 286 SER A CA 1
ATOM 2144 C C . SER A 1 286 ? -0.459 10.928 19.849 1.00 93.75 286 SER A C 1
ATOM 2146 O O . SER A 1 286 ? -0.264 10.515 20.984 1.00 93.75 286 SER A O 1
ATOM 2148 N N . GLY A 1 287 ? -1.522 11.665 19.514 1.00 92.25 287 GLY A N 1
ATOM 2149 C CA . GLY A 1 287 ? -2.591 11.988 20.459 1.00 92.25 287 GLY A CA 1
ATOM 2150 C C . GLY A 1 287 ? -3.256 10.732 21.020 1.00 92.25 287 GLY A C 1
ATOM 2151 O O . GLY A 1 287 ? -3.359 10.592 22.228 1.00 92.25 287 GLY A O 1
ATOM 2152 N N . VAL A 1 288 ? -3.612 9.773 20.159 1.00 92.00 288 VAL A N 1
ATOM 2153 C CA . VAL A 1 288 ? -4.175 8.484 20.606 1.00 92.00 288 VAL A CA 1
ATOM 2154 C C . VAL A 1 288 ? -3.175 7.696 21.462 1.00 92.00 288 VAL A C 1
ATOM 2156 O O . VAL A 1 288 ? -3.554 7.132 22.479 1.00 92.00 288 VAL A O 1
ATOM 2159 N N . VAL A 1 289 ? -1.893 7.668 21.085 1.00 93.44 289 VAL A N 1
ATOM 2160 C CA . VAL A 1 289 ? -0.833 7.002 21.866 1.00 93.44 289 VAL A CA 1
ATOM 2161 C C . VAL A 1 289 ? -0.673 7.614 23.257 1.00 93.44 289 VAL A C 1
ATOM 2163 O O . VAL A 1 289 ? -0.397 6.880 24.201 1.00 93.44 289 VAL A O 1
ATOM 2166 N N . SER A 1 290 ? -0.817 8.934 23.393 1.00 93.19 290 SER A N 1
ATOM 2167 C CA . SER A 1 290 ? -0.787 9.599 24.697 1.00 93.19 290 SER A CA 1
ATOM 2168 C C . SER A 1 290 ? -1.912 9.107 25.605 1.00 93.19 290 SER A C 1
ATOM 2170 O O . SER A 1 290 ? -1.619 8.732 26.733 1.00 93.19 290 SER A O 1
ATOM 2172 N N . GLU A 1 291 ? -3.138 8.990 25.092 1.00 91.19 291 GLU A N 1
ATOM 2173 C CA . GLU A 1 291 ? -4.280 8.474 25.867 1.00 91.19 291 GLU A CA 1
ATOM 2174 C C . GLU A 1 291 ? -4.081 7.015 26.322 1.00 91.19 291 GLU A C 1
ATOM 2176 O O . GLU A 1 291 ? -4.495 6.652 27.411 1.00 91.19 291 GLU A O 1
ATOM 2181 N N . PHE A 1 292 ? -3.389 6.174 25.538 1.00 87.69 292 PHE A N 1
ATOM 2182 C CA . PHE A 1 292 ? -3.057 4.795 25.945 1.00 87.69 292 PHE A CA 1
ATOM 2183 C C . PHE A 1 292 ? -2.030 4.703 27.085 1.00 87.69 292 PHE A C 1
ATOM 2185 O O . PHE A 1 292 ? -1.861 3.630 27.664 1.00 87.69 292 PHE A O 1
ATOM 2192 N N . LYS A 1 293 ? -1.281 5.777 27.353 1.00 86.19 293 LYS A N 1
ATOM 2193 C CA . LYS A 1 293 ? -0.217 5.802 28.368 1.00 86.19 293 LYS A CA 1
ATOM 2194 C C . LYS A 1 293 ? -0.645 6.442 29.684 1.00 86.19 293 LYS A C 1
ATOM 2196 O O . LYS A 1 293 ? 0.064 6.246 30.676 1.00 86.19 293 LYS A O 1
ATOM 2201 N N . ASP A 1 294 ? -1.711 7.233 29.655 1.00 72.62 294 ASP A N 1
ATOM 2202 C CA . ASP A 1 294 ? -2.273 7.928 30.814 1.00 72.62 294 ASP A CA 1
ATOM 2203 C C . ASP A 1 294 ? -3.155 6.988 31.658 1.00 72.62 294 ASP A C 1
ATOM 2205 O O . ASP A 1 294 ? -3.109 7.118 32.908 1.00 72.62 294 ASP A O 1
#

Secondary structure (DSSP, 8-state):
-TTTTTS-HHHHHHHHT-HHHHHHHHHHHHHHHHHHHHTTSSSHHHHHHHHHHHHHHHHHHHHHHTT-HHHHHHHHHHHHHHHHHHHHHHHHTT--HHHHHHHHHH----------------B--HHHHHHHHHT-SEEEEEE-HHHHHHT-HHHHHHHHHHHHHTT-EEEEE--TT-SSSTTHHHHHHHHTT--GGGEE-HHHHGGGGGG-SEEEEES--GGG-THHHH-TTSTTTT-----GGGSSEEEEEESSS---TT----GGGGSTTEEEEES-HHHHHHHHHHHTT-